Protein AF-A0A935D741-F1 (afdb_monomer_lite)

Sequence (200 aa):
MRSKLARWFVTAAALAPLACAAACSDDPVAAAPDAAAPPTCLATLQLANGAACTGAVVCDYPVECTNGFFEQARCACNGQAFACAFQGAALPKGTAPVCQNTTEPPPGACPGSLAATEGKPCTSTGRLCYFAGPKCVDGAQTTDTCECVGGAEVDKLIYKCQRKTCPTSSDDAAAPLEASPDASSDATSDGGRDAPSEGG

Foldseek 3Di:
DDDDDDDDDDDDDDDDDDDPPPDPDPPPPPPDPDPPPDFDDDPAPLCQAFDFTADWDKDWHWDQAPVQATFIWIWTHPGTGTFIDGPNHTDDHNDRDHDDPDPDQPQQGDPNAPVRAAFDFHDDFQDKDWHFADQDPVRDTDIKIWTFHDDPDPPTTGTHIDGDDDPDPPPPPPPPPPDDDDDDDDDDDDDDDDDDDDDD

Secondary structure (DSSP, 8-state):
---------------------------------------PPPSSHHHHTT-B--SS-EEEEEEE-TTS-EEEEEEEE-SSBEEEEETTEEPPTTPPP-----SS--TT---SSSTTTTT-B-SSTT-EEEEEEEEPTTSPEEEEEEEEEE-SSTT-EEEEEEPPPPPPTTS-S-----PPP-------------------

Radius of gyration: 33.59 Å; chains: 1; bounding box: 78×49×118 Å

Structure (mmCIF, N/CA/C/O backbone):
data_AF-A0A935D741-F1
#
_entry.id   AF-A0A935D741-F1
#
loop_
_atom_site.group_PDB
_atom_site.id
_atom_site.type_symbol
_atom_site.label_atom_id
_atom_site.label_alt_id
_atom_site.label_comp_id
_atom_site.label_asym_id
_atom_site.label_entity_id
_atom_site.label_seq_id
_atom_site.pdbx_PDB_ins_code
_atom_site.Cartn_x
_atom_site.Cartn_y
_atom_site.Cartn_z
_atom_site.occupancy
_atom_site.B_iso_or_equiv
_atom_site.auth_seq_id
_atom_site.auth_comp_id
_atom_site.auth_asym_id
_atom_site.auth_atom_id
_atom_site.pdbx_PDB_model_num
ATOM 1 N N . MET A 1 1 ? -41.428 -20.173 60.533 1.00 44.44 1 MET A N 1
ATOM 2 C CA . MET A 1 1 ? -41.288 -18.700 60.568 1.00 44.44 1 MET A CA 1
ATOM 3 C C . MET A 1 1 ? -42.459 -18.092 59.816 1.00 44.44 1 MET A C 1
ATOM 5 O O . MET A 1 1 ? -42.848 -18.616 58.783 1.00 44.44 1 MET A O 1
ATOM 9 N N . ARG A 1 2 ? -43.098 -17.100 60.435 1.00 39.00 2 ARG A N 1
ATOM 10 C CA . ARG A 1 2 ? -44.392 -16.521 60.064 1.00 39.00 2 ARG A CA 1
ATOM 11 C C . ARG A 1 2 ? -44.234 -15.413 59.015 1.00 39.00 2 ARG A C 1
ATOM 13 O O . ARG A 1 2 ? -43.348 -14.585 59.165 1.00 39.00 2 ARG A O 1
ATOM 20 N N . SER A 1 3 ? -45.187 -15.382 58.083 1.00 41.94 3 SER A N 1
ATOM 21 C CA . SER A 1 3 ? -45.863 -14.198 57.522 1.00 41.94 3 SER A CA 1
ATOM 22 C C . SER A 1 3 ? -45.040 -13.097 56.834 1.00 41.94 3 SER A C 1
ATOM 24 O O . SER A 1 3 ? -44.273 -12.398 57.484 1.00 41.94 3 SER A O 1
ATOM 26 N N . LYS A 1 4 ? -45.417 -12.758 55.590 1.00 50.72 4 LYS A N 1
ATOM 27 C CA . LYS A 1 4 ? -46.261 -11.573 55.299 1.00 50.72 4 LYS A CA 1
ATOM 28 C C . LYS A 1 4 ? -46.595 -11.451 53.801 1.00 50.72 4 LYS A C 1
ATOM 30 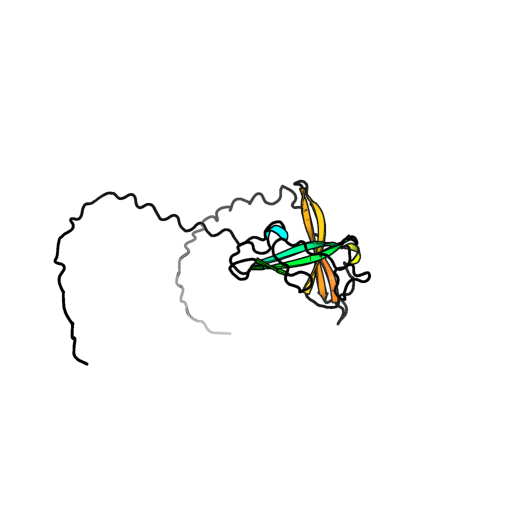O O . LYS A 1 4 ? -45.718 -11.388 52.952 1.00 50.72 4 LYS A O 1
ATOM 35 N N . LEU A 1 5 ? -47.900 -11.400 53.531 1.00 62.28 5 LEU A N 1
ATOM 36 C CA . LEU A 1 5 ? -48.535 -10.884 52.317 1.00 62.28 5 LEU A CA 1
ATOM 37 C C . LEU A 1 5 ? -48.284 -9.376 52.176 1.00 62.28 5 LEU A C 1
ATOM 39 O O . LEU A 1 5 ? -48.327 -8.680 53.188 1.00 62.28 5 LEU A O 1
ATOM 43 N N . ALA A 1 6 ? -48.185 -8.881 50.940 1.00 51.19 6 ALA A N 1
ATOM 44 C CA . ALA A 1 6 ? -48.696 -7.560 50.558 1.00 51.19 6 ALA A CA 1
ATOM 45 C C . ALA A 1 6 ? -48.815 -7.443 49.023 1.00 51.19 6 ALA A C 1
ATOM 47 O O . ALA A 1 6 ? -47.886 -7.039 48.333 1.00 51.19 6 ALA A O 1
ATOM 48 N N . ARG A 1 7 ? -49.995 -7.788 48.491 1.00 62.03 7 ARG A N 1
ATOM 49 C CA . ARG A 1 7 ? -50.593 -7.018 47.386 1.00 62.03 7 ARG A CA 1
ATOM 50 C C . ARG A 1 7 ? -50.916 -5.626 47.926 1.00 62.03 7 ARG A C 1
ATOM 52 O O . ARG A 1 7 ? -51.165 -5.544 49.121 1.00 62.03 7 ARG A O 1
ATOM 59 N N . TRP A 1 8 ? -50.958 -4.603 47.073 1.00 44.84 8 TRP A N 1
ATOM 60 C CA . TRP A 1 8 ? -52.086 -3.668 46.934 1.00 44.84 8 TRP A CA 1
ATOM 61 C C . TRP A 1 8 ? -51.693 -2.383 46.167 1.00 44.84 8 TRP A C 1
ATOM 63 O O . TRP A 1 8 ? -50.616 -1.846 46.399 1.00 44.84 8 TRP A O 1
ATOM 73 N N . PHE A 1 9 ? -52.674 -1.874 45.395 1.00 46.81 9 PHE A N 1
ATOM 74 C CA . PHE A 1 9 ? -52.945 -0.457 45.059 1.00 46.81 9 PHE A CA 1
ATOM 75 C C . PHE A 1 9 ? -52.033 0.212 43.991 1.00 46.81 9 PHE A C 1
ATOM 77 O O . PHE A 1 9 ? -50.840 -0.028 43.966 1.00 46.81 9 PHE A O 1
ATOM 84 N N . VAL A 1 10 ? -52.485 1.044 43.035 1.00 49.84 10 VAL A N 1
ATOM 85 C CA . VAL A 1 10 ? -53.750 1.770 42.786 1.00 49.84 10 VAL A CA 1
ATOM 86 C C . VAL A 1 10 ? -53.935 1.963 41.270 1.00 49.84 10 VAL A C 1
ATOM 88 O O . VAL A 1 10 ? -53.013 2.382 40.577 1.00 49.84 10 VAL A O 1
ATOM 91 N N . THR A 1 11 ? -55.153 1.742 40.779 1.00 53.41 11 THR A N 1
ATOM 92 C CA . THR A 1 11 ? -55.670 2.281 39.513 1.00 53.41 11 THR A CA 1
ATOM 93 C C . THR A 1 11 ? -56.232 3.678 39.774 1.00 53.41 11 THR A C 1
ATOM 95 O O . THR A 1 11 ? -57.096 3.786 40.640 1.00 53.41 11 THR A O 1
ATOM 98 N N . ALA A 1 12 ? -55.771 4.709 39.057 1.00 46.94 12 ALA A N 1
ATOM 99 C CA . ALA A 1 12 ? -56.536 5.895 38.626 1.00 46.94 12 ALA A CA 1
ATOM 100 C C . ALA A 1 12 ? -55.595 7.071 38.314 1.00 46.94 12 ALA A C 1
ATOM 102 O O . ALA A 1 12 ? -54.976 7.632 39.213 1.00 46.94 12 ALA A O 1
ATOM 103 N N . ALA A 1 13 ? -55.577 7.514 37.060 1.00 48.56 13 ALA A N 1
ATOM 104 C CA . ALA A 1 13 ? -55.329 8.913 36.742 1.00 48.56 13 ALA A CA 1
ATOM 105 C C . ALA A 1 13 ? -56.379 9.343 35.719 1.00 48.56 13 ALA A C 1
ATOM 107 O O . ALA A 1 13 ? -56.554 8.722 34.672 1.00 48.56 13 ALA A O 1
ATOM 108 N N . ALA A 1 14 ? -57.149 10.338 36.138 1.00 44.44 14 ALA A N 1
ATOM 109 C CA . ALA A 1 14 ? -58.326 10.867 35.491 1.00 44.44 14 ALA A CA 1
ATOM 110 C C . ALA A 1 14 ? -57.992 11.747 34.278 1.00 44.44 14 ALA A C 1
ATOM 112 O O . ALA A 1 14 ? -56.897 12.288 34.146 1.00 44.44 14 ALA A O 1
ATOM 113 N N . LEU A 1 15 ? -59.013 11.893 33.437 1.00 53.16 15 LEU A N 1
ATOM 114 C CA . LEU A 1 15 ? -59.168 12.868 32.362 1.00 53.16 15 LEU A CA 1
ATOM 115 C C . LEU A 1 15 ? -58.741 14.293 32.756 1.00 53.16 15 LEU A C 1
ATOM 117 O O . LEU A 1 15 ? -59.163 14.790 33.799 1.00 53.16 15 LEU A O 1
ATOM 121 N N . ALA A 1 16 ? -58.067 14.996 31.843 1.00 47.88 16 ALA A N 1
ATOM 122 C CA . ALA A 1 16 ? -58.244 16.439 31.674 1.00 47.88 16 ALA A CA 1
ATOM 123 C C . ALA A 1 16 ? -57.920 16.870 30.224 1.00 47.88 16 ALA A C 1
ATOM 125 O O . ALA A 1 16 ? -57.043 16.274 29.595 1.00 47.88 16 ALA A O 1
ATOM 126 N N . PRO A 1 17 ? -58.640 17.871 29.682 1.00 54.78 17 PRO A N 1
ATOM 127 C CA . PRO A 1 17 ? -58.640 18.233 28.271 1.00 54.78 17 PRO A CA 1
ATOM 128 C C . PRO A 1 17 ? -57.531 19.246 27.976 1.00 54.78 17 PRO A C 1
ATOM 130 O O . PRO A 1 17 ? -57.421 20.265 28.656 1.00 54.78 17 PRO A O 1
ATOM 133 N N . LEU A 1 18 ? -56.733 19.008 26.938 1.00 46.09 18 LEU A N 1
ATOM 134 C CA . LEU A 1 18 ? -55.813 20.017 26.425 1.00 46.09 18 LEU A CA 1
ATOM 135 C C . LEU A 1 18 ? -56.362 20.570 25.120 1.00 46.09 18 LEU A C 1
ATOM 137 O O . LEU A 1 18 ? -56.409 19.910 24.086 1.00 46.09 18 LEU A O 1
ATOM 141 N N . ALA A 1 19 ? -56.842 21.800 25.268 1.00 45.06 19 ALA A N 1
ATOM 142 C CA . ALA A 1 19 ? -57.161 22.753 24.234 1.00 45.06 19 ALA A CA 1
ATOM 143 C C . ALA A 1 19 ? -56.210 22.648 23.034 1.00 45.06 19 ALA A C 1
ATOM 145 O O . ALA A 1 19 ? -54.988 22.665 23.192 1.00 45.06 19 ALA A O 1
ATOM 146 N N . CYS A 1 20 ? -56.789 22.632 21.833 1.00 39.56 20 CYS A N 1
ATOM 147 C CA . CYS A 1 20 ? -56.099 22.981 20.600 1.00 39.56 20 CYS A CA 1
ATOM 148 C C . CYS A 1 20 ? -55.673 24.454 20.675 1.00 39.56 20 CYS A C 1
ATOM 150 O O . CYS A 1 20 ? -56.355 25.342 20.166 1.00 39.56 20 CYS A O 1
ATOM 152 N N . ALA A 1 21 ? -54.556 24.723 21.344 1.00 42.56 21 ALA A N 1
ATOM 153 C CA . ALA A 1 21 ? -53.801 25.936 21.115 1.00 42.56 21 ALA A CA 1
ATOM 154 C C . ALA A 1 21 ? -53.070 25.745 19.784 1.00 42.56 21 ALA A C 1
ATOM 156 O O . ALA A 1 21 ? -52.089 25.009 19.699 1.00 42.56 21 ALA A O 1
ATOM 157 N N . ALA A 1 22 ? -53.587 26.385 18.737 1.00 47.47 22 ALA A N 1
ATOM 158 C CA . ALA A 1 22 ? -52.834 26.669 17.528 1.00 47.47 22 ALA A CA 1
ATOM 159 C C . ALA A 1 22 ? -51.681 27.611 17.907 1.00 47.47 22 ALA A C 1
ATOM 161 O O . ALA A 1 22 ? -51.805 28.832 17.850 1.00 47.47 22 ALA A O 1
ATOM 162 N N . ALA A 1 23 ? -50.584 27.031 18.383 1.00 42.84 23 ALA A N 1
ATOM 163 C CA . ALA A 1 23 ? -49.300 27.695 18.442 1.00 42.84 23 ALA A CA 1
ATOM 164 C C . ALA A 1 23 ? -48.580 27.350 17.140 1.00 42.84 23 ALA A C 1
ATOM 166 O O . ALA A 1 23 ? -48.353 26.179 16.840 1.00 42.84 23 ALA A O 1
ATOM 167 N N . CYS A 1 24 ? -48.270 28.377 16.353 1.00 48.44 24 CYS A N 1
ATOM 168 C CA . CYS A 1 24 ? -47.320 28.303 15.257 1.00 48.44 24 CYS A CA 1
ATOM 169 C C . CYS A 1 24 ? -45.966 27.877 15.838 1.00 48.44 24 CYS A C 1
ATOM 171 O O . CYS A 1 24 ? -45.175 28.715 16.265 1.00 48.44 24 CYS A O 1
ATOM 173 N N . SER A 1 25 ? -45.735 26.574 15.942 1.00 38.81 25 SER A N 1
ATOM 174 C CA . SER A 1 25 ? -44.408 26.038 16.185 1.00 38.81 25 SER A CA 1
ATOM 175 C C . SER A 1 25 ? -43.763 25.885 14.823 1.00 38.81 25 SER A C 1
ATOM 177 O O . SER A 1 25 ? -44.119 24.991 14.061 1.00 38.81 25 SER A O 1
ATOM 179 N N . ASP A 1 26 ? -42.866 26.822 14.522 1.00 49.47 26 ASP A N 1
ATOM 180 C CA . ASP A 1 26 ? -41.692 26.587 13.688 1.00 49.47 26 ASP A CA 1
ATOM 181 C C . ASP A 1 26 ? -41.136 25.217 14.093 1.00 49.47 26 ASP A C 1
ATOM 183 O O . ASP A 1 26 ? -40.519 25.072 15.149 1.00 49.47 26 ASP A O 1
ATOM 187 N N . ASP A 1 27 ? -41.490 24.187 13.330 1.00 43.97 27 ASP A N 1
ATOM 188 C CA . ASP A 1 27 ? -40.916 22.860 13.467 1.00 43.97 27 ASP A CA 1
ATOM 189 C C . ASP A 1 27 ? -39.445 23.039 13.089 1.00 43.97 27 ASP A C 1
ATOM 191 O O . ASP A 1 27 ? -39.166 23.397 11.936 1.00 43.97 27 ASP A O 1
ATOM 195 N N . PRO A 1 28 ? -38.477 22.886 14.015 1.00 51.84 28 PRO A N 1
ATOM 196 C CA . PRO A 1 28 ? -37.110 22.744 13.580 1.00 51.84 28 PRO A CA 1
ATOM 197 C C . PRO A 1 28 ? -37.094 21.419 12.833 1.00 51.84 28 PRO A C 1
ATOM 199 O O . PRO A 1 28 ? -37.012 20.364 13.462 1.00 51.84 28 PRO A O 1
ATOM 202 N N . VAL A 1 29 ? -37.214 21.489 11.501 1.00 50.19 29 VAL A N 1
ATOM 203 C CA . VAL A 1 29 ? -36.915 20.384 10.597 1.00 50.19 29 VAL A CA 1
ATOM 204 C C . VAL A 1 29 ? -35.654 19.760 11.155 1.00 50.19 29 VAL A C 1
ATOM 206 O O . VAL A 1 29 ? -34.596 20.397 11.167 1.00 50.19 29 VAL A O 1
ATOM 209 N N . ALA A 1 30 ? -35.800 18.559 11.715 1.00 47.06 30 ALA A N 1
ATOM 210 C CA . ALA A 1 30 ? -34.676 17.777 12.167 1.00 47.06 30 ALA A CA 1
ATOM 211 C C . ALA A 1 30 ? -33.770 17.680 10.947 1.00 47.06 30 ALA A C 1
ATOM 213 O O . ALA A 1 30 ? -34.146 17.053 9.953 1.00 47.06 30 ALA A O 1
ATOM 214 N N . ALA A 1 31 ? -32.647 18.402 10.987 1.00 44.50 31 ALA A N 1
ATOM 215 C CA . ALA A 1 31 ? -31.658 18.361 9.932 1.00 44.50 31 ALA A CA 1
ATOM 216 C C . ALA A 1 31 ? -31.412 16.880 9.668 1.00 44.50 31 ALA A C 1
ATOM 218 O O . ALA A 1 31 ? -31.080 16.136 10.599 1.00 44.50 31 ALA A O 1
ATOM 219 N N . ALA A 1 32 ? -31.706 16.440 8.440 1.00 50.34 32 ALA A N 1
ATOM 220 C CA . ALA A 1 32 ? -31.425 15.078 8.028 1.00 50.34 32 ALA A CA 1
ATOM 221 C C . ALA A 1 32 ? -29.999 14.764 8.497 1.00 50.34 32 ALA A C 1
ATOM 223 O O . ALA A 1 32 ? -29.138 15.634 8.326 1.00 50.34 32 ALA A O 1
ATOM 224 N N . PRO A 1 33 ? -29.755 13.615 9.158 1.00 50.19 33 PRO A N 1
ATOM 225 C CA . PRO A 1 33 ? -28.425 13.291 9.644 1.00 50.19 33 PRO A CA 1
ATOM 226 C C . PRO A 1 33 ? -27.469 13.480 8.475 1.00 50.19 33 PRO A C 1
ATOM 228 O O . PRO A 1 33 ? -27.658 12.851 7.431 1.00 50.19 33 PRO A O 1
ATOM 231 N N . ASP A 1 34 ? -26.546 14.429 8.652 1.00 43.97 34 ASP A N 1
ATOM 232 C CA . ASP A 1 34 ? -25.520 14.811 7.690 1.00 43.97 34 ASP A CA 1
ATOM 233 C C . ASP A 1 34 ? -25.032 13.522 7.036 1.00 43.97 34 ASP A C 1
ATOM 235 O O . ASP A 1 34 ? -24.647 12.594 7.757 1.00 43.97 34 ASP A O 1
ATOM 239 N N . ALA A 1 35 ? -25.213 13.398 5.717 1.00 45.31 35 ALA A N 1
ATOM 240 C CA . ALA A 1 35 ? -24.906 12.175 4.994 1.00 45.31 35 ALA A CA 1
ATOM 241 C C . ALA A 1 35 ? -23.478 11.790 5.367 1.00 45.31 35 ALA A C 1
ATOM 243 O O . ALA A 1 35 ? -22.541 12.488 4.984 1.00 45.31 35 ALA A O 1
ATOM 244 N N . ALA A 1 36 ? -23.346 10.756 6.210 1.00 45.91 36 ALA A N 1
ATOM 245 C CA . ALA A 1 36 ? -22.101 10.462 6.896 1.00 45.91 36 ALA A CA 1
ATOM 246 C C . ALA A 1 36 ? -20.998 10.429 5.847 1.00 45.91 36 ALA A C 1
ATOM 248 O O . ALA A 1 36 ? -21.097 9.650 4.893 1.00 45.91 36 ALA A O 1
ATOM 249 N N . ALA A 1 37 ? -20.023 11.334 5.987 1.00 50.69 37 ALA A N 1
ATOM 250 C CA . ALA A 1 37 ? -18.940 11.471 5.029 1.00 50.69 37 ALA A CA 1
ATOM 251 C C . ALA A 1 37 ? -18.424 10.069 4.676 1.00 50.69 37 ALA A C 1
ATOM 253 O O . ALA A 1 37 ? -18.271 9.243 5.589 1.00 50.69 37 ALA A O 1
ATOM 254 N N . PRO A 1 38 ? -18.226 9.764 3.379 1.00 51.38 38 PRO A N 1
ATOM 255 C CA . PRO A 1 38 ? -17.812 8.436 2.963 1.00 51.38 38 PRO A CA 1
ATOM 256 C C . PRO A 1 38 ? -16.590 8.036 3.789 1.00 51.38 38 PRO A C 1
ATOM 258 O O . PRO A 1 38 ? -15.710 8.872 4.008 1.00 51.38 38 PRO A O 1
ATOM 261 N N . PRO A 1 39 ? -16.537 6.804 4.310 1.00 62.09 39 PRO A N 1
ATOM 262 C CA . PRO A 1 39 ? -15.463 6.426 5.202 1.00 62.09 39 PRO A CA 1
ATOM 263 C C . PRO A 1 39 ? -14.152 6.443 4.406 1.00 62.09 39 PRO A C 1
ATOM 265 O O . PRO A 1 39 ? -13.926 5.640 3.503 1.00 62.09 39 PRO A O 1
ATOM 268 N N . THR A 1 40 ? -13.315 7.435 4.690 1.00 79.50 40 THR A N 1
ATOM 269 C CA . THR A 1 40 ? -12.061 7.678 3.976 1.00 79.50 40 THR A CA 1
ATOM 270 C C . THR A 1 40 ? -10.879 7.152 4.766 1.00 79.50 40 THR A C 1
ATOM 272 O O . THR A 1 40 ? -10.829 7.252 5.993 1.00 79.50 40 THR A O 1
ATOM 275 N N . CYS A 1 41 ? -9.882 6.647 4.045 1.00 83.38 41 CYS A N 1
ATOM 276 C CA . CYS A 1 41 ? -8.585 6.347 4.625 1.00 83.38 41 CYS A CA 1
ATOM 277 C C . CYS A 1 41 ? -7.943 7.611 5.19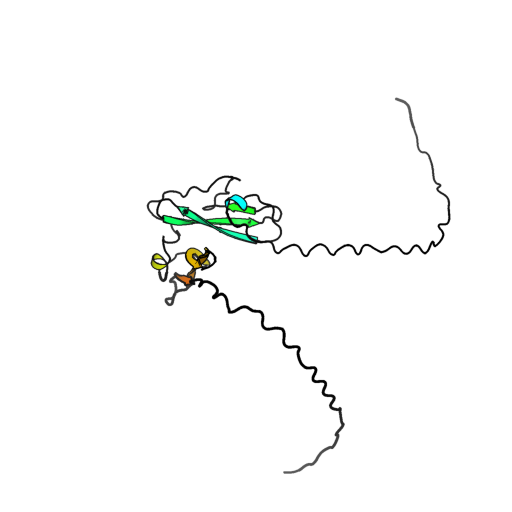8 1.00 83.38 41 CYS A C 1
ATOM 279 O O . CYS A 1 41 ? -7.911 8.659 4.555 1.00 83.38 41 CYS A O 1
ATOM 281 N N . LEU A 1 42 ? -7.413 7.497 6.413 1.00 86.94 42 LEU A N 1
ATOM 282 C CA . LEU A 1 42 ? -6.642 8.566 7.042 1.00 86.94 42 LEU A CA 1
ATOM 283 C C . LEU A 1 42 ? -5.309 8.750 6.313 1.00 86.94 42 LEU A C 1
ATOM 285 O O . LEU A 1 42 ? -4.813 7.815 5.691 1.00 86.94 42 LEU A O 1
ATOM 289 N N . ALA A 1 43 ? -4.713 9.939 6.405 1.00 82.56 43 ALA A N 1
ATOM 290 C CA . ALA A 1 43 ? -3.522 10.284 5.626 1.00 82.56 43 ALA A CA 1
ATOM 291 C C . ALA A 1 43 ? -2.284 9.429 5.957 1.00 82.56 43 ALA A C 1
ATOM 293 O O . ALA A 1 43 ? -1.427 9.232 5.100 1.00 82.56 43 ALA A O 1
ATOM 294 N N . THR A 1 44 ? -2.167 8.924 7.190 1.00 84.31 44 THR A N 1
ATOM 295 C CA . THR A 1 44 ? -0.994 8.158 7.636 1.00 84.31 44 THR A CA 1
ATOM 296 C C . THR A 1 44 ? -1.390 6.928 8.444 1.00 84.31 44 THR A C 1
ATOM 298 O O . THR A 1 44 ? -2.410 6.920 9.133 1.00 84.31 44 THR A O 1
ATOM 301 N N . LEU A 1 45 ? -0.531 5.905 8.422 1.00 87.94 45 LEU A N 1
ATOM 302 C CA . LEU A 1 45 ? -0.697 4.678 9.208 1.00 87.94 45 LEU A CA 1
ATOM 303 C C . LEU A 1 45 ? -0.830 4.953 10.715 1.00 87.94 45 LEU A C 1
ATOM 305 O O . LEU A 1 45 ? -1.626 4.317 11.403 1.00 87.94 45 LEU A O 1
ATOM 309 N N . GLN A 1 46 ? -0.051 5.910 11.228 1.00 86.31 46 GLN A N 1
ATOM 310 C CA . GLN A 1 46 ? -0.049 6.290 12.644 1.00 86.31 46 GLN A CA 1
ATOM 311 C C . GLN A 1 46 ? -1.386 6.898 13.074 1.00 86.31 46 GLN A C 1
ATOM 313 O O . GLN A 1 46 ? -1.838 6.643 14.188 1.00 86.31 46 GLN A O 1
ATOM 318 N N . LEU A 1 47 ? -2.015 7.676 12.187 1.00 85.88 47 LEU A N 1
ATOM 319 C CA . LEU A 1 47 ? -3.354 8.214 12.406 1.00 85.88 47 LEU A CA 1
ATOM 320 C C . LEU A 1 47 ? -4.414 7.127 12.245 1.00 85.88 47 LEU A C 1
ATOM 322 O O . LEU A 1 47 ? -5.376 7.114 13.001 1.00 85.88 47 LEU A O 1
ATOM 326 N N . ALA A 1 48 ? -4.236 6.223 11.280 1.00 87.81 48 ALA A N 1
ATOM 327 C CA . ALA A 1 48 ? -5.202 5.180 10.976 1.00 87.81 48 ALA A CA 1
ATOM 328 C C . ALA A 1 48 ? -5.357 4.166 12.110 1.00 87.81 48 ALA A C 1
ATOM 330 O O . ALA A 1 48 ? -6.478 3.834 12.481 1.00 87.81 48 ALA A O 1
ATOM 331 N N . ASN A 1 49 ? -4.261 3.672 12.686 1.00 90.25 49 ASN A N 1
ATOM 332 C CA . ASN A 1 49 ? -4.334 2.547 13.614 1.00 90.25 49 ASN A CA 1
ATOM 333 C C . ASN A 1 49 ? -5.106 2.879 14.905 1.00 90.25 49 ASN A C 1
ATOM 335 O O . ASN A 1 49 ? -4.666 3.675 15.741 1.00 90.25 49 ASN A O 1
ATOM 339 N N . GLY A 1 50 ? -6.257 2.232 15.092 1.00 86.38 50 GLY A N 1
ATOM 340 C CA . GLY A 1 50 ? -7.146 2.460 16.226 1.00 86.38 50 GLY A CA 1
ATOM 341 C C . GLY A 1 50 ? -7.908 3.788 16.178 1.00 86.38 50 GLY A C 1
ATOM 342 O O . GLY A 1 50 ? -8.408 4.217 17.226 1.00 86.38 50 GLY A O 1
ATOM 343 N N . ALA A 1 51 ? -7.969 4.453 15.019 1.00 88.81 51 ALA A N 1
ATOM 344 C CA . ALA A 1 51 ? -8.932 5.519 14.770 1.00 88.81 51 ALA A CA 1
ATOM 345 C C . ALA A 1 51 ? -10.319 4.937 14.507 1.00 88.81 51 ALA A C 1
ATOM 347 O O . ALA A 1 51 ? -10.450 3.830 13.979 1.00 88.81 51 ALA A O 1
ATOM 348 N N . ALA A 1 52 ? -11.347 5.697 14.883 1.00 89.00 52 ALA A N 1
ATOM 349 C CA . ALA A 1 52 ? -12.727 5.321 14.639 1.00 89.00 52 ALA A CA 1
ATOM 350 C C . ALA A 1 52 ? -13.005 5.247 13.135 1.00 89.00 52 ALA A C 1
ATOM 352 O O . ALA A 1 52 ? -12.501 6.058 12.356 1.00 89.00 52 ALA A O 1
ATOM 353 N N . CYS A 1 53 ? -13.809 4.271 12.738 1.00 88.44 53 CYS A N 1
ATOM 354 C CA . CYS A 1 53 ? -14.201 4.083 11.352 1.00 88.44 53 CYS A CA 1
ATOM 355 C C . CYS A 1 53 ? -15.579 3.430 11.278 1.00 88.44 53 CYS A C 1
ATOM 357 O O . CYS A 1 53 ? -16.016 2.746 12.207 1.00 88.44 53 CYS A O 1
ATOM 359 N N . THR A 1 54 ? -16.246 3.622 10.148 1.00 84.81 54 THR A N 1
ATOM 360 C CA . THR A 1 54 ? -17.527 2.998 9.825 1.00 84.81 54 THR A CA 1
ATOM 361 C C . THR A 1 54 ? -17.443 2.366 8.436 1.00 84.81 54 THR A C 1
ATOM 363 O O . THR A 1 54 ? -16.645 2.777 7.596 1.00 84.81 54 THR A O 1
ATOM 366 N N . GLY A 1 55 ? -18.244 1.330 8.189 1.00 83.81 55 GLY A N 1
ATOM 367 C CA . GLY A 1 55 ? -18.264 0.630 6.902 1.00 83.81 55 GLY A CA 1
ATOM 368 C C . GLY A 1 55 ? -17.089 -0.329 6.664 1.00 83.81 55 GLY A C 1
ATOM 369 O O . GLY A 1 55 ? -16.274 -0.592 7.545 1.00 83.81 55 GLY A O 1
ATOM 370 N N . ALA A 1 56 ? -17.039 -0.891 5.454 1.00 84.12 56 ALA A N 1
ATOM 371 C CA . ALA A 1 56 ? -16.048 -1.881 5.032 1.00 84.12 56 ALA A CA 1
ATOM 372 C C . ALA A 1 56 ? -14.915 -1.213 4.235 1.00 84.12 56 ALA A C 1
ATOM 374 O O . ALA A 1 56 ? -14.834 -1.344 3.016 1.00 84.12 56 ALA A O 1
ATOM 375 N N . VAL A 1 57 ? -14.061 -0.460 4.931 1.00 86.94 57 VAL A N 1
ATOM 376 C CA . VAL A 1 57 ? -12.922 0.242 4.318 1.00 86.94 57 VAL A CA 1
ATOM 377 C C . VAL A 1 57 ? -11.626 -0.504 4.574 1.00 86.94 57 VAL A C 1
ATOM 379 O O . VAL A 1 57 ? -11.347 -0.919 5.701 1.00 86.94 57 VAL A O 1
ATOM 382 N N . VAL A 1 58 ? -10.819 -0.626 3.524 1.00 88.50 58 VAL A N 1
ATOM 383 C CA . VAL A 1 58 ? -9.461 -1.158 3.586 1.00 88.50 58 VAL A CA 1
ATOM 384 C C . VAL A 1 58 ? -8.503 -0.098 3.063 1.00 88.50 58 VAL A C 1
ATOM 386 O O . VAL A 1 58 ? -8.704 0.445 1.980 1.00 88.50 58 VAL A O 1
ATOM 389 N N . CYS A 1 59 ? -7.479 0.195 3.856 1.00 85.88 59 CYS A N 1
ATOM 390 C CA . CYS A 1 59 ? -6.480 1.214 3.586 1.00 85.88 59 CYS A CA 1
ATOM 391 C C . CYS A 1 59 ? -5.100 0.580 3.594 1.00 85.88 59 CYS A C 1
ATOM 393 O O . CYS A 1 59 ? -4.724 -0.090 4.556 1.00 85.88 59 CYS A O 1
ATOM 395 N N . ASP A 1 60 ? -4.343 0.828 2.540 1.00 85.56 60 ASP A N 1
ATOM 396 C CA . ASP A 1 60 ? -2.995 0.318 2.386 1.00 85.56 60 ASP A CA 1
ATOM 397 C C . ASP A 1 60 ? -2.001 1.478 2.522 1.00 85.56 60 ASP A C 1
ATOM 399 O O . ASP A 1 60 ? -2.102 2.490 1.828 1.00 85.56 60 ASP A O 1
ATOM 403 N N . TYR A 1 61 ? -1.056 1.341 3.450 1.00 85.75 61 TYR A N 1
ATOM 404 C CA . TYR A 1 61 ? -0.079 2.365 3.799 1.00 85.75 61 TYR A CA 1
ATOM 405 C C . TYR A 1 61 ? 1.335 1.898 3.454 1.00 85.75 61 TYR A C 1
ATOM 407 O O . TYR A 1 61 ? 1.749 0.836 3.933 1.00 85.75 61 TYR A O 1
ATOM 415 N N . PRO A 1 62 ? 2.102 2.681 2.673 1.00 81.44 62 PRO A N 1
ATOM 416 C CA . PRO A 1 62 ? 3.501 2.377 2.424 1.00 81.44 62 PRO A CA 1
ATOM 417 C C . PRO A 1 62 ? 4.327 2.607 3.696 1.00 81.44 62 PRO A C 1
ATOM 419 O O . PRO A 1 62 ? 4.145 3.595 4.412 1.00 81.44 62 PRO A O 1
ATOM 422 N N . VAL A 1 63 ? 5.256 1.696 3.959 1.00 84.75 63 VAL A N 1
ATOM 423 C CA . VAL A 1 63 ? 6.245 1.764 5.034 1.00 84.75 63 VAL A CA 1
ATOM 424 C C . VAL A 1 63 ? 7.616 1.729 4.385 1.00 84.75 63 VAL A C 1
ATOM 426 O O . VAL A 1 63 ? 7.986 0.734 3.768 1.00 84.75 63 VAL A O 1
ATOM 429 N N . GLU A 1 64 ? 8.359 2.824 4.502 1.00 80.69 64 GLU A N 1
ATOM 430 C CA . GLU A 1 64 ? 9.717 2.904 3.976 1.00 80.69 64 GLU A CA 1
ATOM 431 C C . GLU A 1 64 ? 10.685 2.144 4.887 1.00 80.69 64 GLU A C 1
ATOM 433 O O . GLU A 1 64 ? 10.791 2.413 6.087 1.00 80.69 64 GLU A O 1
ATOM 438 N N . CYS A 1 65 ? 11.395 1.185 4.309 1.00 77.94 65 CYS A N 1
ATOM 439 C CA . CYS A 1 65 ? 12.403 0.393 4.989 1.00 77.94 65 CYS A CA 1
ATOM 440 C C . CYS A 1 65 ? 13.788 1.013 4.824 1.00 77.94 65 CYS A C 1
ATOM 442 O O . CYS A 1 65 ? 14.086 1.656 3.821 1.00 77.94 65 CYS A O 1
ATOM 444 N N . THR A 1 66 ? 14.688 0.739 5.770 1.00 75.75 66 THR A N 1
ATOM 445 C CA . THR A 1 66 ? 16.055 1.294 5.794 1.00 75.75 66 THR A CA 1
ATOM 446 C C . THR A 1 66 ? 16.860 1.015 4.519 1.00 75.75 66 THR A C 1
ATOM 448 O O . THR A 1 66 ? 17.748 1.786 4.173 1.00 75.75 66 THR A O 1
ATOM 451 N N . ASN A 1 67 ? 16.528 -0.052 3.788 1.00 68.56 67 ASN A N 1
ATOM 452 C CA . ASN A 1 67 ? 17.192 -0.432 2.538 1.00 68.56 67 ASN A CA 1
ATOM 453 C C . ASN A 1 67 ? 16.568 0.224 1.286 1.00 68.56 67 ASN A C 1
ATOM 455 O O . ASN A 1 67 ? 16.894 -0.174 0.170 1.00 68.56 67 ASN A O 1
ATOM 459 N N . GLY A 1 68 ? 15.651 1.185 1.450 1.00 67.25 68 GLY A N 1
ATOM 460 C CA . GLY A 1 68 ? 14.981 1.890 0.349 1.00 67.25 68 GLY A CA 1
ATOM 461 C C . GLY A 1 68 ? 13.844 1.109 -0.320 1.00 67.25 68 GLY A C 1
ATOM 462 O O . GLY A 1 68 ? 13.338 1.528 -1.357 1.00 67.25 68 GLY A O 1
ATOM 463 N N . PHE A 1 69 ? 13.439 -0.027 0.254 1.00 67.50 69 PHE A N 1
ATOM 464 C CA . PHE A 1 69 ? 12.258 -0.781 -0.174 1.00 67.50 69 PHE A CA 1
ATOM 465 C C . PHE A 1 69 ? 11.022 -0.274 0.564 1.00 67.50 69 PHE A C 1
ATOM 467 O O . PHE A 1 69 ? 11.126 0.198 1.695 1.00 67.50 69 PHE A O 1
ATOM 474 N N . PHE A 1 70 ? 9.852 -0.421 -0.052 1.00 73.00 70 PHE A N 1
ATOM 475 C CA . PHE A 1 70 ? 8.578 -0.144 0.598 1.00 73.00 70 PHE A CA 1
ATOM 476 C C . PHE A 1 70 ? 7.872 -1.454 0.924 1.00 73.00 70 PHE A C 1
ATOM 478 O O . PHE A 1 70 ? 7.659 -2.295 0.050 1.00 73.00 70 PHE A O 1
ATOM 485 N N . GLU A 1 71 ? 7.488 -1.611 2.182 1.00 79.56 71 GLU A N 1
ATOM 486 C CA . GLU A 1 71 ? 6.555 -2.642 2.615 1.00 79.56 71 GLU A CA 1
ATOM 487 C C . GLU A 1 71 ? 5.168 -2.040 2.836 1.00 79.56 71 GLU A C 1
ATOM 489 O O . GLU A 1 71 ? 4.990 -0.823 2.851 1.00 79.56 71 GLU A O 1
ATOM 494 N N . GLN A 1 72 ? 4.158 -2.894 2.982 1.00 83.75 72 GLN A N 1
ATOM 495 C CA . GLN A 1 72 ? 2.775 -2.458 3.118 1.00 83.75 72 GLN A CA 1
ATOM 496 C C . GLN A 1 72 ? 2.230 -2.811 4.499 1.00 83.75 72 GLN A C 1
ATOM 498 O O . GLN A 1 72 ? 2.242 -3.971 4.918 1.00 83.75 72 GLN A O 1
ATOM 503 N N . ALA A 1 73 ? 1.699 -1.801 5.182 1.00 89.56 73 ALA A N 1
ATOM 504 C CA . ALA A 1 73 ? 0.786 -2.000 6.293 1.00 89.56 73 ALA A CA 1
ATOM 505 C C . ALA A 1 73 ? -0.650 -1.879 5.780 1.00 89.56 73 ALA A C 1
ATOM 507 O O . ALA A 1 73 ? -0.988 -0.921 5.089 1.00 89.56 73 ALA A O 1
ATOM 508 N N . ARG A 1 74 ? -1.502 -2.834 6.138 1.00 90.75 74 ARG A N 1
ATOM 509 C CA . ARG A 1 74 ? -2.910 -2.853 5.746 1.00 90.75 74 ARG A CA 1
ATOM 510 C C . ARG A 1 74 ? -3.786 -2.610 6.960 1.00 90.75 74 ARG A C 1
ATOM 512 O O . ARG A 1 74 ? -3.686 -3.335 7.945 1.00 90.75 74 ARG A O 1
ATOM 519 N N . CYS A 1 75 ? -4.656 -1.617 6.878 1.00 91.62 75 CYS A N 1
ATOM 520 C CA . CYS A 1 75 ? -5.648 -1.298 7.893 1.00 91.62 75 CYS A CA 1
ATOM 521 C C . CYS A 1 75 ? -7.041 -1.634 7.379 1.00 91.62 75 CYS A C 1
ATOM 523 O O . CYS A 1 75 ? -7.455 -1.129 6.341 1.00 91.62 75 CYS A O 1
ATOM 525 N N . ALA A 1 76 ? -7.774 -2.460 8.118 1.00 92.50 76 ALA A N 1
ATOM 526 C CA . ALA A 1 76 ? -9.163 -2.785 7.816 1.00 92.50 76 ALA A CA 1
ATOM 527 C C . ALA A 1 76 ? -10.082 -2.210 8.896 1.00 92.50 76 ALA A C 1
ATOM 529 O O . ALA A 1 76 ? -9.780 -2.293 10.090 1.00 92.50 76 ALA A O 1
ATOM 530 N N . CYS A 1 77 ? -11.195 -1.611 8.480 1.00 92.00 77 CYS A N 1
ATOM 531 C CA . CYS A 1 77 ? -12.226 -1.163 9.400 1.00 92.00 77 CYS A CA 1
ATOM 532 C C . CYS A 1 77 ? -13.066 -2.353 9.876 1.00 92.00 77 CYS A C 1
ATOM 534 O O . CYS A 1 77 ? -13.755 -2.989 9.081 1.00 92.00 77 CYS A O 1
ATOM 536 N N . ASN A 1 78 ? -13.070 -2.615 11.185 1.00 90.50 78 ASN A N 1
ATOM 537 C CA . ASN A 1 78 ? -13.873 -3.692 11.781 1.00 90.50 78 ASN A CA 1
ATOM 538 C C . ASN A 1 78 ? -15.258 -3.202 12.254 1.00 90.50 78 ASN A C 1
ATOM 540 O O . ASN A 1 78 ? -15.834 -3.756 13.188 1.00 90.50 78 ASN A O 1
ATOM 544 N N . GLY A 1 79 ? -15.770 -2.116 11.664 1.00 86.00 79 GLY A N 1
ATOM 545 C CA . GLY A 1 79 ? -17.055 -1.500 12.020 1.00 86.00 79 GLY A CA 1
ATOM 546 C C . GLY A 1 79 ? -17.041 -0.603 13.263 1.00 86.00 79 GLY A C 1
ATOM 547 O O . GLY A 1 79 ? -18.076 -0.045 13.614 1.00 86.00 79 GLY A O 1
ATOM 548 N N . GLN A 1 80 ? -15.893 -0.451 13.926 1.00 88.75 80 GLN A N 1
ATOM 549 C CA . GLN A 1 80 ? -15.721 0.481 15.050 1.00 88.75 80 GLN A CA 1
ATOM 550 C C . GLN A 1 80 ? -14.417 1.264 14.944 1.00 88.75 80 GLN A C 1
ATOM 552 O O . GLN A 1 80 ? -14.400 2.481 15.113 1.00 88.75 80 GLN A O 1
ATOM 557 N N . ALA A 1 81 ? -13.319 0.564 14.666 1.00 90.25 81 ALA A N 1
ATOM 558 C CA . ALA A 1 81 ? -12.004 1.157 14.512 1.00 90.25 81 ALA A CA 1
ATOM 559 C C . ALA A 1 81 ? -11.184 0.412 13.458 1.00 90.25 81 ALA A C 1
ATOM 561 O O . ALA A 1 81 ? -11.424 -0.768 13.175 1.00 90.25 81 ALA A O 1
ATOM 562 N N . PHE A 1 82 ? -10.212 1.116 12.888 1.00 92.31 82 PHE A N 1
ATOM 563 C CA . PHE A 1 82 ? -9.231 0.527 11.991 1.00 92.31 82 PHE A CA 1
ATOM 564 C C . PHE A 1 82 ? -8.271 -0.367 12.778 1.00 92.31 82 PHE A C 1
ATOM 566 O O . PHE A 1 82 ? -7.622 0.082 13.726 1.00 92.31 82 PHE A O 1
ATOM 573 N N . ALA A 1 83 ? -8.155 -1.623 12.353 1.00 92.69 83 ALA A N 1
ATOM 574 C CA . ALA A 1 83 ? -7.140 -2.558 12.813 1.00 92.69 83 ALA A CA 1
ATOM 575 C C . ALA A 1 83 ? -6.069 -2.696 11.730 1.00 92.69 83 ALA A C 1
ATOM 577 O O . ALA A 1 83 ? -6.355 -3.156 10.622 1.00 92.69 83 ALA A O 1
ATOM 578 N N . CYS A 1 84 ? -4.846 -2.276 12.046 1.00 93.69 84 CYS A N 1
ATOM 579 C CA . CYS A 1 84 ? -3.726 -2.329 11.117 1.00 93.69 84 CYS A CA 1
ATOM 580 C C . CYS A 1 84 ? -2.855 -3.562 11.351 1.00 93.69 84 CYS A C 1
ATOM 582 O O . CYS A 1 84 ? -2.588 -3.942 12.491 1.00 93.69 84 CYS A O 1
ATOM 584 N N . ALA A 1 85 ? -2.367 -4.153 10.267 1.00 90.94 85 ALA A N 1
ATOM 585 C CA . ALA A 1 85 ? -1.401 -5.235 10.276 1.00 90.94 85 ALA A CA 1
ATOM 586 C C . ALA A 1 85 ? -0.238 -4.919 9.331 1.00 90.94 85 ALA A C 1
ATOM 588 O O . ALA A 1 85 ? -0.423 -4.301 8.285 1.00 90.94 85 ALA A O 1
ATOM 589 N N . PHE A 1 86 ? 0.957 -5.364 9.694 1.00 88.12 86 PHE A N 1
ATOM 590 C CA . PHE A 1 86 ? 2.172 -5.249 8.897 1.00 88.12 86 PHE A CA 1
ATOM 591 C C . PHE A 1 86 ? 2.844 -6.616 8.854 1.00 88.12 86 PHE A C 1
ATOM 593 O O . PHE A 1 86 ? 2.995 -7.254 9.894 1.00 88.12 86 PHE A O 1
ATOM 600 N N . GLN A 1 87 ? 3.166 -7.105 7.653 1.00 82.12 87 GLN A N 1
ATOM 601 C CA . GLN A 1 87 ? 3.694 -8.464 7.444 1.00 82.12 87 GLN A CA 1
ATOM 602 C C . GLN A 1 87 ? 2.841 -9.577 8.104 1.00 82.12 87 GLN A C 1
ATOM 604 O O . GLN A 1 87 ? 3.356 -10.582 8.584 1.00 82.12 87 GLN A O 1
ATOM 609 N N . GLY A 1 88 ? 1.518 -9.391 8.170 1.00 78.94 88 GLY A N 1
ATOM 610 C CA . GLY A 1 88 ? 0.593 -10.347 8.797 1.00 78.94 88 GLY A CA 1
ATOM 611 C C . GLY A 1 88 ? 0.525 -10.286 10.329 1.00 78.94 88 GLY A C 1
ATOM 612 O O . GLY A 1 88 ? -0.322 -10.957 10.916 1.00 78.94 88 GLY A O 1
ATOM 613 N N . ALA A 1 89 ? 1.345 -9.458 10.981 1.00 85.19 89 ALA A N 1
ATOM 614 C CA . ALA A 1 89 ? 1.270 -9.209 12.417 1.00 85.19 89 ALA A CA 1
ATOM 615 C C . ALA A 1 89 ? 0.432 -7.958 12.714 1.00 85.19 89 ALA A C 1
ATOM 617 O O . ALA A 1 89 ? 0.555 -6.940 12.033 1.00 85.19 89 ALA A O 1
ATOM 618 N N . ALA A 1 90 ? -0.406 -8.014 13.751 1.00 89.56 90 ALA A N 1
ATOM 619 C CA . ALA A 1 90 ? -1.164 -6.852 14.205 1.00 89.56 90 ALA A CA 1
ATOM 620 C C . ALA A 1 90 ? -0.218 -5.752 14.715 1.00 89.56 90 ALA A C 1
ATOM 622 O O . ALA A 1 90 ? 0.689 -6.017 15.506 1.00 89.56 90 ALA A O 1
ATOM 623 N N . LEU A 1 91 ? -0.447 -4.512 14.283 1.00 90.94 91 LEU A N 1
ATOM 624 C CA . LEU A 1 91 ? 0.314 -3.355 14.739 1.00 90.94 91 LEU A CA 1
ATOM 625 C C . LEU A 1 91 ? -0.296 -2.796 16.029 1.00 90.94 91 LEU A C 1
ATOM 627 O O . LEU A 1 91 ? -1.473 -2.422 16.028 1.00 90.94 91 LEU A O 1
ATOM 631 N N . PRO A 1 92 ? 0.475 -2.652 17.119 1.00 84.88 92 PRO A N 1
ATOM 632 C CA . PRO A 1 92 ? -0.014 -1.972 18.307 1.00 84.88 92 PRO A CA 1
ATOM 633 C C . PRO A 1 92 ? -0.237 -0.481 18.023 1.00 84.88 92 PRO A C 1
ATOM 635 O O . PRO A 1 92 ? 0.514 0.159 17.278 1.00 84.88 92 PRO A O 1
ATOM 638 N N . LYS A 1 93 ? -1.272 0.095 18.641 1.00 80.94 93 LYS A N 1
ATOM 639 C CA . LYS A 1 93 ? -1.597 1.519 18.491 1.00 80.94 93 LYS A CA 1
ATOM 640 C C . LYS A 1 93 ? -0.404 2.396 18.885 1.00 80.94 93 LYS A C 1
ATOM 642 O O . LYS A 1 93 ? 0.262 2.128 19.880 1.00 80.94 93 LYS A O 1
ATOM 647 N N . GLY A 1 94 ? -0.143 3.441 18.100 1.00 75.31 94 GLY A N 1
ATOM 648 C CA . GLY A 1 94 ? 0.954 4.385 18.345 1.00 75.31 94 GLY A CA 1
ATOM 649 C C . GLY A 1 94 ? 2.357 3.843 18.052 1.00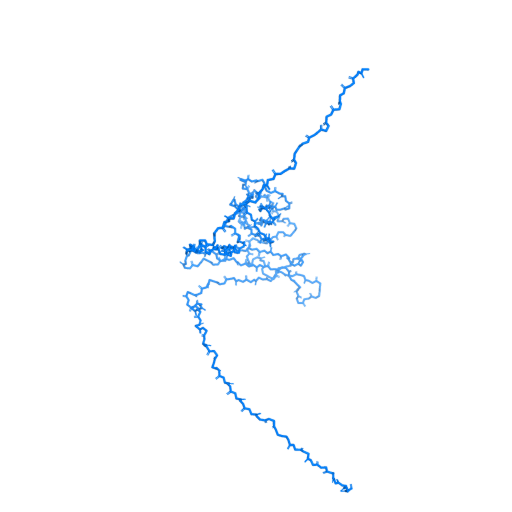 75.31 94 GLY A C 1
ATOM 650 O O . GLY A 1 94 ? 3.332 4.545 18.301 1.00 75.31 94 GLY A O 1
ATOM 651 N N . THR A 1 95 ? 2.478 2.627 17.514 1.00 77.56 95 THR A N 1
ATOM 652 C CA . THR A 1 95 ? 3.778 2.035 17.176 1.00 77.56 95 THR A CA 1
ATOM 653 C C . THR A 1 95 ? 4.060 2.224 15.691 1.00 77.56 95 THR A C 1
ATOM 655 O O . THR A 1 95 ? 3.192 1.970 14.854 1.00 77.56 95 THR A O 1
ATOM 658 N N . ALA A 1 96 ? 5.272 2.664 15.352 1.00 79.75 96 ALA A N 1
ATOM 659 C CA . ALA A 1 96 ? 5.732 2.645 13.971 1.00 79.75 96 ALA A CA 1
ATOM 660 C C . ALA A 1 96 ? 6.108 1.201 13.586 1.00 79.75 96 ALA A C 1
ATOM 662 O O . ALA A 1 96 ? 6.811 0.545 14.361 1.00 79.75 96 ALA A O 1
ATOM 663 N N . PRO A 1 97 ? 5.656 0.681 12.432 1.00 82.81 97 PRO A N 1
ATOM 664 C CA . PRO A 1 97 ? 6.150 -0.593 11.926 1.00 82.81 97 PRO A CA 1
ATOM 665 C C . PRO A 1 97 ? 7.662 -0.507 11.726 1.00 82.81 97 PRO A C 1
ATOM 667 O O . PRO A 1 97 ? 8.179 0.483 11.209 1.00 82.81 97 PRO A O 1
ATOM 670 N N . VAL A 1 98 ? 8.365 -1.554 12.140 1.00 82.44 98 VAL A N 1
ATOM 671 C CA . VAL A 1 98 ? 9.791 -1.708 11.870 1.00 82.44 98 VAL A CA 1
ATOM 672 C C . VAL A 1 98 ? 9.911 -2.745 10.772 1.00 82.44 98 VAL A C 1
ATOM 674 O O . VAL A 1 98 ? 9.505 -3.891 10.967 1.00 82.44 98 VAL A O 1
ATOM 677 N N . CYS A 1 99 ? 10.454 -2.348 9.623 1.00 78.88 99 CYS A N 1
ATOM 678 C CA . CYS A 1 99 ? 10.771 -3.309 8.578 1.00 78.88 99 CYS A CA 1
ATOM 679 C C . CYS A 1 99 ? 11.777 -4.321 9.112 1.00 78.88 99 CYS A C 1
ATOM 681 O O . CYS A 1 99 ? 12.794 -3.953 9.710 1.00 78.88 99 CYS A O 1
ATOM 683 N N . GLN A 1 100 ? 11.524 -5.602 8.867 1.00 67.19 100 GLN A N 1
ATOM 684 C CA . GLN A 1 100 ? 12.565 -6.587 9.098 1.00 67.19 100 GLN A CA 1
ATOM 685 C C . GLN A 1 100 ? 13.634 -6.391 8.025 1.00 67.19 100 GLN A C 1
ATOM 687 O O . GLN A 1 100 ? 13.346 -6.489 6.833 1.00 67.19 100 GLN A O 1
ATOM 692 N N . ASN A 1 101 ? 14.862 -6.083 8.455 1.00 53.62 101 ASN A N 1
A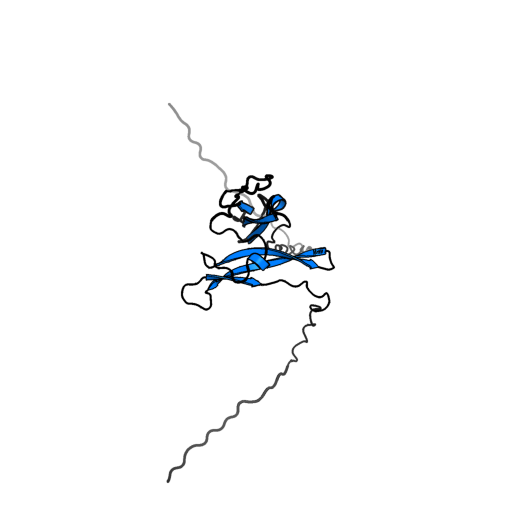TOM 693 C CA . ASN A 1 101 ? 16.044 -6.018 7.598 1.00 53.62 101 ASN A CA 1
ATOM 694 C C . ASN A 1 101 ? 16.330 -7.418 7.052 1.00 53.62 101 ASN A C 1
ATOM 696 O O . ASN A 1 101 ? 17.163 -8.163 7.561 1.00 53.62 101 ASN A O 1
ATOM 700 N N . THR A 1 102 ? 15.584 -7.795 6.029 1.00 55.97 102 THR A N 1
ATOM 701 C CA . THR A 1 102 ? 15.814 -9.015 5.287 1.00 55.97 102 THR A CA 1
ATOM 702 C C . THR A 1 102 ? 16.779 -8.652 4.163 1.00 55.97 102 THR A C 1
ATOM 704 O O . THR A 1 102 ? 16.533 -7.757 3.357 1.00 55.97 102 THR A O 1
ATOM 707 N N . THR A 1 103 ? 17.962 -9.271 4.180 1.00 53.16 103 THR A N 1
ATOM 708 C CA . THR A 1 103 ? 18.988 -9.111 3.131 1.00 53.16 103 THR A CA 1
ATOM 709 C C . THR A 1 103 ? 18.499 -9.672 1.794 1.00 53.16 103 THR A C 1
ATOM 711 O O . THR A 1 103 ? 19.007 -9.316 0.736 1.00 53.16 103 THR A O 1
ATOM 714 N N . GLU A 1 104 ? 17.482 -10.527 1.861 1.00 52.41 104 GLU A N 1
ATOM 715 C CA . GLU A 1 104 ? 16.752 -11.098 0.748 1.00 52.41 104 GLU A CA 1
ATOM 716 C C . GLU A 1 104 ? 15.264 -10.821 0.993 1.00 52.41 104 GLU A C 1
ATOM 718 O O . GLU A 1 104 ? 14.771 -11.184 2.061 1.00 52.41 104 GLU A O 1
ATOM 723 N N . PRO A 1 105 ? 14.546 -10.150 0.076 1.00 53.31 105 PRO A N 1
ATOM 724 C CA . PRO A 1 105 ? 13.132 -9.865 0.279 1.00 53.31 105 PRO A CA 1
ATOM 725 C C . PRO A 1 105 ? 12.398 -11.187 0.544 1.00 53.31 105 PRO A C 1
ATOM 727 O O . PRO A 1 105 ? 12.632 -12.151 -0.194 1.00 53.31 105 PRO A O 1
ATOM 730 N N . PRO A 1 106 ? 11.529 -11.271 1.574 1.00 57.09 106 PRO A N 1
ATOM 731 C CA . PRO A 1 106 ? 10.813 -12.507 1.865 1.00 57.09 106 PRO A CA 1
ATOM 732 C C . PRO A 1 106 ? 10.095 -12.972 0.595 1.00 57.09 106 PRO A C 1
ATOM 734 O O . PRO A 1 106 ? 9.722 -12.128 -0.221 1.00 57.09 106 PRO A O 1
ATOM 737 N N . PRO A 1 107 ? 9.896 -14.281 0.373 1.00 55.78 107 PRO A N 1
ATOM 738 C CA . PRO A 1 107 ? 9.251 -14.768 -0.839 1.00 55.78 107 PRO A CA 1
ATOM 739 C C . PRO A 1 107 ? 7.895 -14.078 -1.019 1.00 55.78 107 PRO A C 1
ATOM 741 O O . PRO A 1 107 ? 6.951 -14.287 -0.256 1.00 55.78 107 PRO A O 1
ATOM 744 N N . GLY A 1 108 ? 7.823 -13.206 -2.027 1.00 60.84 108 GLY A N 1
ATOM 745 C CA . GLY A 1 108 ? 6.672 -12.342 -2.241 1.00 60.84 108 GLY A CA 1
ATOM 746 C C . GLY A 1 108 ? 6.790 -10.871 -1.837 1.00 60.84 108 GLY A C 1
ATOM 747 O O . GLY A 1 108 ? 5.808 -10.141 -1.960 1.00 60.84 108 GLY A O 1
ATOM 748 N N . ALA A 1 109 ? 7.975 -10.446 -1.416 1.00 68.06 109 ALA A N 1
ATOM 749 C CA . ALA A 1 109 ? 8.473 -9.081 -1.448 1.00 68.06 109 ALA A CA 1
ATOM 750 C C . ALA A 1 109 ? 8.012 -8.335 -2.704 1.00 68.06 109 ALA A C 1
ATOM 752 O O . ALA A 1 109 ? 8.202 -8.844 -3.813 1.00 68.06 109 ALA A O 1
ATOM 753 N N . CYS A 1 110 ? 7.479 -7.125 -2.562 1.00 73.56 110 CYS A N 1
ATOM 754 C CA . CYS A 1 110 ? 7.494 -6.193 -3.674 1.00 73.56 110 CYS A CA 1
ATOM 755 C C . CYS A 1 110 ? 8.953 -5.806 -3.960 1.00 73.56 110 CYS A C 1
ATOM 757 O O . CYS A 1 110 ? 9.695 -5.518 -3.016 1.00 73.56 110 CYS A O 1
ATOM 759 N N . PRO A 1 111 ? 9.406 -5.831 -5.225 1.00 79.06 111 PRO A N 1
ATOM 760 C CA . PRO A 1 111 ? 10.746 -5.361 -5.568 1.00 79.06 111 PRO A CA 1
ATOM 761 C C . PRO A 1 111 ? 10.917 -3.888 -5.168 1.00 79.06 111 PRO A C 1
ATOM 763 O O . PRO A 1 111 ? 9.937 -3.189 -4.975 1.00 79.06 111 PRO A O 1
ATOM 766 N N . GLY A 1 112 ? 12.148 -3.389 -5.036 1.00 72.81 112 GLY A N 1
ATOM 767 C CA . GLY A 1 112 ? 12.404 -2.058 -4.446 1.00 72.81 112 GLY A CA 1
ATOM 768 C C . GLY A 1 112 ? 12.042 -0.856 -5.309 1.00 72.81 112 GLY A C 1
ATOM 769 O O . GLY A 1 112 ? 12.130 0.279 -4.858 1.00 72.81 112 GLY A O 1
ATOM 770 N N . SER A 1 113 ? 11.658 -1.077 -6.562 1.00 77.62 113 SER A N 1
ATOM 771 C CA . SER A 1 113 ? 11.242 -0.003 -7.456 1.00 77.62 113 SER A CA 1
ATOM 772 C C . SER A 1 113 ? 10.302 -0.520 -8.529 1.00 77.62 113 SER A C 1
ATOM 774 O O . SER A 1 113 ? 10.322 -1.704 -8.876 1.00 77.62 113 SER A O 1
ATOM 776 N N . LEU A 1 114 ? 9.528 0.388 -9.123 1.00 80.50 114 LEU A N 1
ATOM 777 C CA . LEU A 1 11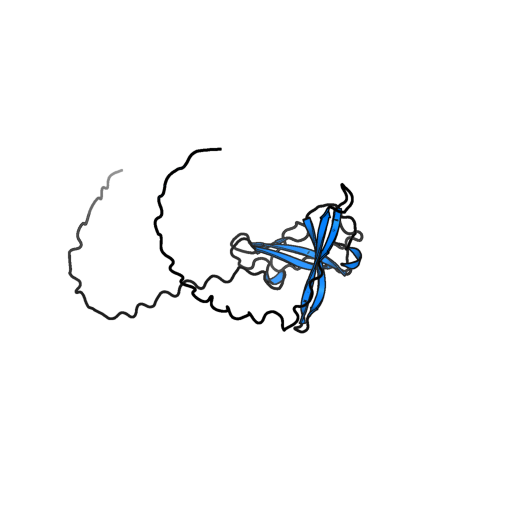4 ? 8.659 0.061 -10.247 1.00 80.50 114 LEU A CA 1
ATOM 778 C C . LEU A 1 114 ? 9.453 -0.510 -11.430 1.00 80.50 114 LEU A C 1
ATOM 780 O O . LEU A 1 114 ? 9.061 -1.524 -11.998 1.00 80.50 114 LEU A O 1
ATOM 784 N N . ALA A 1 115 ? 10.608 0.081 -11.752 1.00 78.19 115 ALA A N 1
ATOM 785 C CA . ALA A 1 115 ? 11.482 -0.400 -12.826 1.00 78.19 115 ALA A CA 1
ATOM 786 C C . ALA A 1 115 ? 12.034 -1.809 -12.550 1.00 78.19 115 ALA A C 1
ATOM 788 O O . ALA A 1 115 ? 12.228 -2.598 -13.472 1.00 78.19 115 ALA A O 1
ATOM 789 N N . ALA A 1 116 ? 12.261 -2.141 -11.277 1.00 76.75 116 ALA A N 1
ATOM 790 C CA . ALA A 1 116 ? 12.642 -3.484 -10.859 1.00 76.75 116 ALA A CA 1
ATOM 791 C C . ALA A 1 116 ? 11.450 -4.452 -10.769 1.00 76.75 116 ALA A C 1
ATOM 793 O O . ALA A 1 116 ? 11.681 -5.637 -10.549 1.00 76.75 116 ALA A O 1
ATOM 794 N N . THR A 1 117 ? 10.210 -3.976 -10.929 1.00 83.38 117 THR A N 1
ATOM 795 C CA . THR A 1 117 ? 8.977 -4.760 -10.752 1.00 83.38 117 THR A CA 1
ATOM 796 C C . THR A 1 117 ? 8.289 -5.083 -12.069 1.00 83.38 117 THR A C 1
ATOM 798 O O . THR A 1 117 ? 7.890 -6.224 -12.278 1.00 83.38 117 THR A O 1
ATOM 80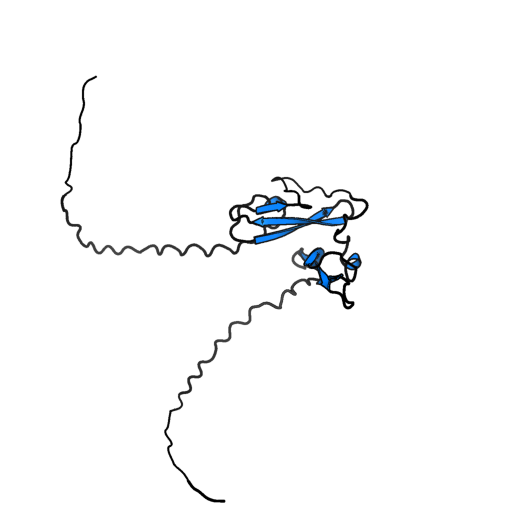1 N N . GLU A 1 118 ? 8.166 -4.118 -12.976 1.00 90.00 118 GLU A N 1
ATOM 802 C CA . GLU A 1 118 ? 7.418 -4.281 -14.223 1.00 90.00 118 GLU A CA 1
ATOM 803 C C . GLU A 1 118 ? 7.943 -5.452 -15.076 1.00 90.00 118 GLU A C 1
ATOM 805 O O . GLU A 1 118 ? 9.137 -5.558 -15.368 1.00 90.00 118 GLU A O 1
ATOM 810 N N . GLY A 1 119 ? 7.041 -6.371 -15.440 1.00 86.50 119 GLY A N 1
ATOM 811 C CA . GLY A 1 119 ? 7.352 -7.557 -16.240 1.00 86.50 119 GLY A CA 1
ATOM 812 C C . GLY A 1 119 ? 8.149 -8.643 -15.510 1.00 86.50 119 GLY A C 1
ATOM 813 O O . GLY A 1 119 ? 8.517 -9.642 -16.131 1.00 86.50 119 GLY A O 1
ATOM 814 N N . LYS A 1 120 ? 8.437 -8.488 -14.210 1.00 88.56 120 LYS A N 1
ATOM 815 C CA . LYS A 1 120 ? 9.116 -9.527 -13.422 1.00 88.56 120 LYS A CA 1
ATOM 816 C C . LYS A 1 120 ? 8.162 -10.645 -13.014 1.00 88.56 120 LYS A C 1
ATOM 818 O O . LYS A 1 120 ? 6.979 -10.377 -12.794 1.00 88.56 120 LYS A O 1
ATOM 823 N N . PRO A 1 121 ? 8.672 -11.885 -12.878 1.00 86.44 121 PRO A N 1
ATOM 824 C CA . PRO A 1 121 ? 7.869 -12.997 -12.403 1.00 86.44 121 PRO A CA 1
ATOM 825 C C . PRO A 1 121 ? 7.392 -12.751 -10.971 1.00 86.44 121 PRO A C 1
ATOM 827 O O . PRO A 1 121 ? 8.099 -12.168 -10.146 1.00 86.44 121 PRO A O 1
ATOM 830 N N . CYS A 1 122 ? 6.198 -13.240 -10.679 1.00 85.69 122 CYS A N 1
ATOM 831 C CA . CYS A 1 122 ? 5.598 -13.211 -9.355 1.00 85.69 122 CYS A CA 1
ATOM 832 C C . CYS A 1 122 ? 4.945 -14.565 -9.053 1.00 85.69 122 CYS A C 1
ATOM 834 O O . CYS A 1 122 ? 4.779 -15.396 -9.940 1.00 85.69 122 CYS A O 1
ATOM 836 N N . THR A 1 123 ? 4.641 -14.836 -7.784 1.00 81.06 123 THR A N 1
ATOM 837 C CA . THR A 1 123 ? 4.237 -16.183 -7.336 1.00 81.06 123 THR A CA 1
ATOM 838 C C . THR A 1 123 ? 2.775 -16.293 -6.915 1.00 81.06 123 THR A C 1
ATOM 840 O O . THR A 1 123 ? 2.315 -17.390 -6.618 1.00 81.06 123 THR A O 1
ATOM 843 N N . SER A 1 124 ? 2.039 -15.178 -6.867 1.00 80.25 124 SER A N 1
ATOM 844 C CA . SER A 1 124 ? 0.668 -15.140 -6.352 1.00 80.25 124 SER A CA 1
ATOM 845 C C . SER A 1 124 ? -0.160 -14.088 -7.079 1.00 80.25 124 SER A C 1
ATOM 847 O O . SER A 1 124 ? 0.090 -12.893 -6.910 1.00 80.25 124 SER A O 1
ATOM 849 N N . THR A 1 125 ? -1.162 -14.526 -7.842 1.00 84.94 125 THR A N 1
ATOM 850 C CA . THR A 1 125 ? -2.090 -13.642 -8.561 1.00 84.94 125 THR A CA 1
ATOM 851 C C . THR A 1 125 ? -2.798 -12.689 -7.597 1.00 84.94 125 THR A C 1
ATOM 853 O O . THR A 1 125 ? -3.093 -13.061 -6.460 1.00 84.94 125 THR A O 1
ATOM 856 N N . GLY A 1 126 ? -3.057 -11.457 -8.037 1.00 76.81 126 GLY A N 1
ATOM 857 C CA . GLY A 1 126 ? -3.728 -10.426 -7.240 1.00 76.81 126 GLY A CA 1
ATOM 858 C C . GLY A 1 126 ? -2.843 -9.785 -6.166 1.00 76.81 126 GLY A C 1
ATOM 859 O O . GLY A 1 126 ? -3.323 -8.972 -5.376 1.00 76.81 126 GLY A O 1
ATOM 860 N N . ARG A 1 127 ? -1.545 -10.115 -6.110 1.00 81.25 127 ARG A N 1
ATOM 861 C CA . ARG A 1 127 ? -0.602 -9.375 -5.263 1.00 81.25 127 ARG A CA 1
ATOM 862 C C . ARG A 1 127 ? -0.410 -7.965 -5.812 1.00 81.25 127 ARG A C 1
ATOM 864 O O . ARG A 1 127 ? -0.015 -7.816 -6.964 1.00 81.25 127 ARG A O 1
ATOM 871 N N . LEU A 1 128 ? -0.598 -6.966 -4.954 1.00 84.06 128 LEU A N 1
ATOM 872 C CA . LEU A 1 128 ? -0.405 -5.553 -5.264 1.00 84.06 128 LEU A CA 1
ATOM 873 C C . LEU A 1 128 ? 0.877 -5.021 -4.615 1.00 84.06 128 LEU A C 1
ATOM 875 O O . LEU A 1 128 ? 1.150 -5.289 -3.447 1.00 84.06 128 LEU A O 1
ATOM 879 N N . CYS A 1 129 ? 1.639 -4.253 -5.382 1.00 84.38 129 CYS A N 1
ATOM 880 C CA . CYS A 1 129 ? 2.843 -3.549 -4.967 1.00 84.38 129 CYS A CA 1
ATOM 881 C C . CYS A 1 129 ? 2.682 -2.063 -5.249 1.00 84.38 129 CYS A C 1
ATOM 883 O O . CYS A 1 129 ? 2.279 -1.697 -6.348 1.00 84.38 129 CYS A O 1
ATOM 885 N N . TYR A 1 130 ? 3.012 -1.212 -4.284 1.00 84.44 130 TYR A N 1
ATOM 886 C CA . TYR A 1 130 ? 2.829 0.232 -4.396 1.00 84.44 130 TYR A CA 1
ATOM 887 C C . TYR A 1 130 ? 4.178 0.931 -4.389 1.00 84.44 130 TYR A C 1
ATOM 889 O O . TYR A 1 130 ? 5.044 0.623 -3.572 1.00 84.44 130 TYR A O 1
ATOM 897 N N . PHE A 1 131 ? 4.335 1.886 -5.295 1.00 83.50 131 PHE A N 1
ATOM 898 C CA . PHE A 1 131 ? 5.561 2.647 -5.476 1.00 83.50 131 PHE A CA 1
ATOM 899 C C . PHE A 1 131 ? 5.250 4.135 -5.416 1.00 83.50 131 PHE A C 1
ATOM 901 O O . PHE A 1 131 ? 4.203 4.580 -5.889 1.00 83.50 131 PHE A O 1
ATOM 908 N N . ALA A 1 132 ? 6.163 4.919 -4.845 1.00 80.31 132 ALA A N 1
ATOM 909 C CA . ALA A 1 132 ? 6.080 6.369 -4.949 1.00 80.31 132 ALA A CA 1
ATOM 910 C C . ALA A 1 132 ? 6.194 6.771 -6.430 1.00 80.31 132 ALA A C 1
ATOM 912 O O . ALA A 1 132 ? 7.201 6.477 -7.075 1.00 80.31 132 ALA A O 1
ATOM 913 N N . GLY A 1 133 ? 5.147 7.402 -6.962 1.00 82.25 133 GLY A N 1
ATOM 914 C CA . GLY A 1 133 ? 5.101 7.910 -8.333 1.00 82.25 133 GLY A CA 1
ATOM 915 C C . GLY A 1 133 ? 5.735 9.304 -8.466 1.00 82.25 133 GLY A C 1
ATOM 916 O O . GLY A 1 133 ? 6.569 9.704 -7.649 1.00 82.25 133 GLY A O 1
ATOM 917 N N . PRO A 1 134 ? 5.370 10.106 -9.476 1.00 81.06 134 PRO A N 1
ATOM 918 C CA . PRO A 1 134 ? 5.729 11.525 -9.523 1.00 81.06 134 PRO A CA 1
ATOM 919 C C . PRO A 1 134 ? 5.036 12.362 -8.430 1.00 81.06 134 PRO A C 1
ATOM 921 O O . PRO A 1 134 ? 3.892 12.096 -8.045 1.00 81.06 134 PRO A O 1
ATOM 924 N N . LYS A 1 135 ? 5.718 13.420 -7.971 1.00 83.56 135 LYS A N 1
ATOM 925 C CA . LYS A 1 135 ? 5.099 14.495 -7.179 1.00 83.56 135 LYS A CA 1
ATOM 926 C C . LYS A 1 135 ? 4.345 15.457 -8.093 1.00 83.56 135 LYS A C 1
ATOM 928 O O . LYS A 1 135 ? 4.871 15.873 -9.124 1.00 83.56 135 LYS A O 1
ATOM 933 N N . CYS A 1 136 ? 3.141 15.817 -7.684 1.00 84.88 136 CYS A N 1
ATOM 934 C CA . CYS A 1 136 ? 2.274 16.763 -8.365 1.00 84.88 136 CYS A CA 1
ATOM 935 C C . CYS A 1 136 ? 2.606 18.209 -7.991 1.00 84.88 136 CYS A C 1
ATOM 937 O O . CYS A 1 136 ? 3.332 18.472 -7.032 1.00 84.88 136 CYS A O 1
ATOM 939 N N . VAL A 1 137 ? 2.094 19.154 -8.786 1.00 83.56 137 VAL A N 1
ATOM 940 C CA . VAL A 1 137 ? 2.362 20.598 -8.632 1.00 83.56 137 VAL A CA 1
ATOM 941 C C . VAL A 1 137 ? 1.830 21.140 -7.301 1.00 83.56 137 VAL A C 1
ATOM 943 O O . VAL A 1 137 ? 2.430 22.037 -6.718 1.00 83.56 137 VAL A O 1
ATOM 946 N N . ASP A 1 138 ? 0.746 20.560 -6.792 1.00 83.69 138 ASP A N 1
ATOM 947 C CA . ASP A 1 138 ? 0.170 20.832 -5.470 1.00 83.69 138 ASP A CA 1
ATOM 948 C C . ASP A 1 138 ? 0.965 20.196 -4.308 1.00 83.69 138 ASP A C 1
ATOM 950 O O . ASP A 1 138 ? 0.614 20.364 -3.142 1.00 83.69 138 ASP A O 1
ATOM 954 N N . GLY A 1 139 ? 2.044 19.468 -4.610 1.00 78.19 139 GLY A N 1
ATOM 955 C CA . GLY A 1 139 ? 2.874 18.757 -3.641 1.00 78.19 139 GLY A CA 1
ATOM 956 C C . GLY A 1 139 ? 2.379 17.352 -3.290 1.00 78.19 139 GLY A C 1
ATOM 957 O O . GLY A 1 139 ? 3.077 16.648 -2.552 1.00 78.19 139 GLY A O 1
ATOM 958 N N . ALA A 1 140 ? 1.232 16.909 -3.819 1.00 76.00 140 ALA A N 1
ATOM 959 C CA . ALA A 1 140 ? 0.727 15.561 -3.583 1.00 76.00 140 ALA A CA 1
ATOM 960 C C . ALA A 1 140 ? 1.622 14.507 -4.256 1.00 76.00 140 ALA A C 1
ATOM 962 O O . ALA A 1 140 ? 2.103 14.681 -5.374 1.00 76.00 140 ALA A O 1
ATOM 963 N N . GLN A 1 141 ? 1.854 13.385 -3.579 1.00 83.50 141 GLN A N 1
ATOM 964 C CA . GLN A 1 141 ? 2.625 12.264 -4.110 1.00 83.50 141 GLN A CA 1
ATOM 965 C C . GLN A 1 141 ? 1.664 11.267 -4.765 1.00 83.50 141 GLN A C 1
ATOM 967 O O . GLN A 1 141 ? 0.798 10.716 -4.087 1.00 83.50 141 GLN A O 1
ATOM 972 N N . THR A 1 142 ? 1.808 11.010 -6.067 1.00 83.12 142 THR A N 1
ATOM 973 C CA . THR A 1 142 ? 1.065 9.907 -6.701 1.00 83.12 142 THR A CA 1
ATOM 974 C C . THR A 1 142 ? 1.622 8.558 -6.255 1.00 83.12 142 THR A C 1
ATOM 976 O O . THR A 1 142 ? 2.764 8.457 -5.792 1.00 83.12 142 THR A O 1
ATOM 979 N N . THR A 1 143 ? 0.807 7.516 -6.395 1.00 82.38 143 THR A N 1
ATOM 980 C CA . THR A 1 143 ? 1.181 6.139 -6.076 1.00 82.38 143 THR A CA 1
ATOM 981 C C . THR A 1 143 ? 0.992 5.283 -7.316 1.00 82.38 143 THR A C 1
ATOM 983 O O . THR A 1 143 ? -0.132 5.129 -7.798 1.00 82.38 143 THR A O 1
ATOM 986 N N . ASP A 1 144 ? 2.089 4.734 -7.824 1.00 88.12 144 ASP A N 1
ATOM 987 C CA . ASP A 1 144 ? 2.054 3.734 -8.882 1.00 88.12 144 ASP A CA 1
ATOM 988 C C . ASP A 1 144 ? 1.747 2.369 -8.263 1.00 88.12 144 ASP A C 1
ATOM 990 O O . ASP A 1 144 ? 2.142 2.087 -7.130 1.00 88.12 144 ASP A O 1
ATOM 994 N N . THR A 1 145 ? 1.037 1.512 -8.991 1.00 89.50 145 THR A N 1
ATOM 995 C CA . THR A 1 145 ? 0.603 0.203 -8.481 1.00 89.50 145 THR A CA 1
ATOM 996 C C . THR A 1 145 ? 0.996 -0.893 -9.456 1.00 89.50 145 THR A C 1
ATOM 998 O O . THR A 1 145 ? 0.700 -0.788 -10.637 1.00 89.50 145 THR A O 1
ATOM 1001 N N . CYS A 1 146 ? 1.629 -1.964 -8.994 1.00 90.19 146 CYS A N 1
ATOM 1002 C CA . CYS A 1 146 ? 1.899 -3.156 -9.785 1.00 90.19 146 CYS A CA 1
ATOM 1003 C C . CYS A 1 146 ? 1.098 -4.336 -9.258 1.00 90.19 146 CYS A C 1
ATOM 1005 O O . CYS A 1 146 ? 1.171 -4.648 -8.075 1.00 90.19 146 CYS A O 1
ATOM 1007 N N . GLU A 1 147 ? 0.373 -5.013 -10.139 1.00 91.81 147 GLU A N 1
ATOM 1008 C CA . GLU A 1 147 ? -0.408 -6.200 -9.809 1.00 91.81 147 GLU A CA 1
ATOM 1009 C C . GLU A 1 147 ? 0.220 -7.443 -10.435 1.00 91.81 147 GLU A C 1
ATOM 1011 O O . GLU A 1 147 ? 0.582 -7.442 -11.610 1.00 91.81 147 GLU A O 1
ATOM 1016 N N . CYS A 1 148 ? 0.345 -8.516 -9.661 1.00 89.88 148 CYS A N 1
ATOM 1017 C CA . CYS A 1 148 ? 0.720 -9.825 -10.172 1.00 89.88 148 CYS A CA 1
ATOM 1018 C C . CYS A 1 148 ? -0.464 -10.443 -10.928 1.00 89.88 148 CYS A C 1
ATOM 1020 O O . CYS A 1 148 ? -1.447 -10.868 -10.318 1.00 89.88 148 CYS A O 1
ATOM 1022 N N . VAL A 1 149 ? -0.366 -10.496 -12.254 1.00 91.56 149 VAL A N 1
ATOM 1023 C CA . VAL A 1 149 ? -1.421 -10.974 -13.159 1.00 91.56 149 VAL A CA 1
ATOM 1024 C C . VAL A 1 149 ? -0.906 -12.106 -14.049 1.00 91.56 149 VAL A C 1
ATOM 1026 O O . VAL A 1 149 ? 0.297 -12.363 -14.117 1.00 91.56 149 VAL A O 1
ATOM 1029 N N . GLY A 1 150 ? -1.818 -12.784 -14.752 1.00 88.81 150 GLY A N 1
ATOM 1030 C CA . GLY A 1 150 ? -1.455 -13.758 -15.783 1.00 88.81 150 GLY A CA 1
ATOM 1031 C C . GLY A 1 150 ? -0.611 -13.120 -16.891 1.00 88.81 150 GLY A C 1
ATOM 1032 O O . GLY A 1 150 ? -0.963 -12.067 -17.424 1.00 88.81 150 GLY A O 1
ATOM 1033 N N . GLY A 1 151 ? 0.518 -13.747 -17.208 1.00 82.06 151 GLY A N 1
ATOM 1034 C CA . GLY A 1 151 ? 1.394 -13.382 -18.314 1.00 82.06 151 GLY A CA 1
ATOM 1035 C C . GLY A 1 151 ? 0.885 -13.899 -19.660 1.00 82.06 151 GLY A C 1
ATOM 1036 O O . GLY A 1 151 ? -0.135 -14.576 -19.750 1.00 82.06 151 GLY A O 1
ATOM 1037 N N . ALA A 1 152 ? 1.615 -13.569 -20.728 1.00 77.56 152 ALA A N 1
ATOM 1038 C CA . ALA A 1 152 ? 1.292 -14.018 -22.086 1.00 77.56 152 ALA A CA 1
ATOM 1039 C C . ALA A 1 152 ? 1.531 -15.525 -22.299 1.00 77.56 152 ALA A C 1
ATOM 1041 O O . ALA A 1 152 ? 0.956 -16.124 -23.204 1.00 77.56 152 ALA A O 1
ATOM 1042 N N . GLU A 1 153 ? 2.385 -16.133 -21.476 1.00 81.19 153 GLU A N 1
ATOM 1043 C CA . GLU A 1 153 ? 2.618 -17.573 -21.460 1.00 81.19 153 GLU A CA 1
ATOM 1044 C C . GLU A 1 153 ? 1.718 -18.238 -20.418 1.00 81.19 153 GLU A C 1
ATOM 1046 O O . GLU A 1 153 ? 1.555 -17.730 -19.306 1.00 81.19 153 GLU A O 1
ATOM 1051 N N . VAL A 1 154 ? 1.170 -19.399 -20.780 1.00 66.25 154 VAL A N 1
ATOM 1052 C CA . VAL A 1 154 ? 0.372 -20.235 -19.876 1.00 66.25 154 VAL A CA 1
ATOM 1053 C C . VAL A 1 154 ? 1.218 -20.567 -18.637 1.00 66.25 154 VAL A C 1
ATOM 1055 O O . VAL A 1 154 ? 2.407 -20.858 -18.757 1.00 66.25 154 VAL A O 1
ATOM 1058 N N . ASP A 1 155 ? 0.618 -20.447 -17.451 1.00 77.12 155 ASP A N 1
ATOM 1059 C CA . ASP A 1 155 ? 1.232 -20.695 -16.134 1.00 77.12 155 ASP A CA 1
ATOM 1060 C C . ASP A 1 155 ? 2.332 -19.719 -15.674 1.00 77.12 155 ASP A C 1
ATOM 1062 O O . ASP A 1 155 ? 2.950 -19.937 -14.629 1.00 77.12 155 ASP A O 1
ATOM 1066 N N . LYS A 1 156 ? 2.564 -18.603 -16.379 1.00 85.81 156 LYS A N 1
ATOM 1067 C CA . LYS A 1 156 ? 3.461 -17.546 -15.881 1.00 85.81 156 LYS A CA 1
ATOM 1068 C C . LYS A 1 156 ? 2.667 -16.390 -15.300 1.00 85.81 156 LYS A C 1
ATOM 1070 O O . LYS A 1 156 ? 1.814 -15.821 -15.971 1.00 85.81 156 LYS A O 1
ATOM 1075 N N . LEU A 1 157 ? 2.986 -16.002 -14.069 1.00 88.50 157 LEU A N 1
ATOM 1076 C CA . LEU A 1 157 ? 2.497 -14.765 -13.469 1.00 88.50 157 LEU A CA 1
ATOM 1077 C C . LEU A 1 157 ? 3.586 -13.697 -13.550 1.00 88.50 157 LEU A C 1
ATOM 1079 O O . LEU A 1 157 ? 4.749 -13.966 -13.233 1.00 88.50 157 LEU A O 1
ATOM 1083 N N . ILE A 1 158 ? 3.208 -12.488 -13.956 1.00 91.06 158 ILE A N 1
ATOM 1084 C CA . ILE A 1 158 ? 4.104 -11.332 -14.027 1.00 91.06 158 ILE A CA 1
ATOM 1085 C C . ILE A 1 158 ? 3.473 -10.116 -13.357 1.00 91.06 158 ILE A C 1
ATOM 1087 O O . ILE A 1 158 ? 2.253 -9.956 -13.347 1.00 91.06 158 ILE A O 1
ATOM 1091 N N . TYR A 1 159 ? 4.303 -9.223 -12.832 1.00 91.31 159 TYR A N 1
ATOM 1092 C CA . TYR A 1 159 ? 3.825 -7.928 -12.372 1.00 91.31 159 TYR A CA 1
ATOM 1093 C C . TYR A 1 159 ? 3.517 -7.004 -13.553 1.00 91.31 159 TYR A C 1
ATOM 1095 O O . TYR A 1 159 ? 4.384 -6.716 -14.383 1.00 91.31 159 TYR A O 1
ATOM 1103 N N . LYS A 1 160 ? 2.292 -6.480 -13.586 1.00 92.06 160 LYS A N 1
ATOM 1104 C CA . LYS A 1 160 ? 1.851 -5.428 -14.498 1.00 92.06 160 LYS A CA 1
ATOM 1105 C C . LYS A 1 160 ? 1.653 -4.137 -13.716 1.00 92.06 160 LYS A C 1
ATOM 1107 O O . LYS A 1 160 ? 0.828 -4.079 -12.809 1.00 92.06 160 LYS A O 1
ATOM 1112 N N . CYS A 1 161 ? 2.419 -3.113 -14.069 1.00 92.62 161 CYS A N 1
ATOM 1113 C CA . CYS A 1 161 ? 2.421 -1.834 -13.374 1.00 92.62 161 CYS A CA 1
ATOM 1114 C C . CYS A 1 161 ? 1.506 -0.816 -14.058 1.00 92.62 161 CYS A C 1
ATOM 1116 O O . CYS A 1 161 ? 1.516 -0.668 -15.276 1.00 92.62 161 CYS A O 1
ATOM 1118 N N . GLN A 1 162 ? 0.730 -0.096 -13.260 1.00 92.31 162 GLN A N 1
ATOM 1119 C CA . GLN A 1 162 ? -0.021 1.087 -13.637 1.00 92.31 162 GLN A CA 1
ATOM 1120 C C . GLN A 1 162 ? 0.648 2.296 -12.999 1.00 92.31 162 GLN A C 1
ATOM 1122 O O . GLN A 1 162 ? 0.731 2.401 -11.772 1.00 92.31 162 GLN A O 1
ATOM 1127 N N . ARG A 1 163 ? 1.127 3.206 -13.847 1.00 90.31 163 ARG A N 1
ATOM 1128 C CA . ARG A 1 163 ? 1.636 4.494 -13.389 1.00 90.31 163 ARG A CA 1
ATOM 1129 C C . ARG A 1 163 ? 0.487 5.472 -13.257 1.00 90.31 163 ARG A C 1
ATOM 1131 O O . ARG A 1 163 ? -0.297 5.620 -14.195 1.00 90.31 163 ARG A O 1
ATOM 1138 N N . LYS A 1 164 ? 0.401 6.147 -12.118 1.00 86.81 164 LYS A N 1
ATOM 1139 C CA . LYS A 1 164 ? -0.602 7.181 -11.897 1.00 86.81 164 LYS A CA 1
ATOM 1140 C C . LYS A 1 164 ? 0.009 8.529 -12.253 1.00 86.81 164 LYS A C 1
ATOM 1142 O O . LYS A 1 164 ? 0.983 8.968 -11.650 1.00 86.81 164 LYS A O 1
ATOM 1147 N N . THR A 1 165 ? -0.559 9.191 -13.251 1.00 87.75 165 THR A N 1
ATOM 1148 C CA . THR A 1 165 ? -0.172 10.559 -13.592 1.00 87.75 165 THR A CA 1
ATOM 1149 C C . THR A 1 165 ? -0.840 11.540 -12.641 1.00 87.75 165 THR A C 1
ATOM 1151 O O . THR A 1 165 ? -1.939 11.297 -12.139 1.00 87.75 165 THR A O 1
ATOM 1154 N N . CYS A 1 166 ? -0.177 12.667 -12.396 1.00 84.81 166 CYS A N 1
ATOM 1155 C CA . CYS A 1 166 ? -0.817 13.778 -11.711 1.00 84.81 166 CYS A CA 1
ATOM 1156 C C . CYS A 1 166 ? -2.017 14.261 -12.528 1.00 84.81 166 CYS A C 1
ATOM 1158 O O . CYS A 1 166 ? -1.895 14.347 -13.754 1.00 84.81 166 CYS A O 1
ATOM 1160 N N . PRO A 1 167 ? -3.152 14.580 -11.884 1.00 79.19 167 PRO A N 1
ATOM 1161 C CA . PRO A 1 167 ? -4.229 15.259 -12.580 1.00 79.19 167 PRO A CA 1
ATOM 1162 C C . PRO A 1 167 ? -3.673 16.573 -13.134 1.00 79.19 167 PRO A C 1
ATOM 1164 O O . PRO A 1 167 ? -3.087 17.375 -12.403 1.00 79.19 167 PRO A O 1
ATOM 1167 N N . THR A 1 168 ? -3.798 16.772 -14.442 1.00 70.81 168 THR A N 1
ATOM 1168 C CA . THR A 1 168 ? -3.581 18.083 -15.044 1.00 70.81 168 THR A CA 1
ATOM 1169 C C . THR A 1 168 ? -4.715 18.971 -14.558 1.00 70.81 168 THR A C 1
ATOM 1171 O O . THR A 1 168 ? -5.879 18.589 -14.634 1.00 70.81 168 THR A O 1
ATOM 1174 N N . SER A 1 169 ? -4.381 20.128 -13.996 1.00 58.56 169 SER A N 1
ATOM 1175 C CA . SER A 1 169 ? -5.258 21.028 -13.233 1.00 58.56 169 SER A CA 1
ATOM 1176 C C . SER A 1 169 ? -6.427 21.650 -14.028 1.00 58.56 169 SER A C 1
ATOM 1178 O O . SER A 1 169 ? -6.903 22.726 -13.677 1.00 58.56 169 SER A O 1
ATOM 1180 N N . SER A 1 170 ? -6.862 21.041 -15.132 1.00 55.47 170 SER A N 1
ATOM 1181 C CA . SER A 1 170 ? -7.787 21.626 -16.106 1.00 55.47 170 SER A CA 1
ATOM 1182 C C . SER A 1 170 ? -8.835 20.661 -16.681 1.00 55.47 170 SER A C 1
ATOM 1184 O O . SER A 1 170 ? -9.667 21.136 -17.442 1.00 55.47 170 SER A O 1
ATOM 1186 N N . ASP A 1 171 ? -8.861 19.371 -16.312 1.00 53.72 171 ASP A N 1
ATOM 1187 C CA . ASP A 1 171 ? -9.753 18.381 -16.965 1.00 53.72 171 ASP A CA 1
ATOM 1188 C C . ASP A 1 171 ? -10.951 17.877 -16.136 1.00 53.72 171 ASP A C 1
ATOM 1190 O O . ASP A 1 171 ? -11.651 16.974 -16.568 1.00 53.72 171 ASP A O 1
ATOM 1194 N N . ASP A 1 172 ? -11.273 18.495 -14.996 1.00 47.38 172 ASP A N 1
ATOM 1195 C CA . ASP A 1 172 ? -12.563 18.262 -14.316 1.00 47.38 172 ASP A CA 1
ATOM 1196 C C . ASP A 1 172 ? -13.125 19.573 -13.741 1.00 47.38 172 ASP A C 1
ATOM 1198 O O . ASP A 1 172 ? -13.478 19.706 -12.569 1.00 47.38 172 ASP A O 1
ATOM 1202 N N . ALA A 1 173 ? -13.233 20.592 -14.598 1.00 47.94 173 ALA A N 1
ATOM 1203 C CA . ALA A 1 173 ? -14.401 21.452 -14.485 1.00 47.94 173 ALA A CA 1
ATOM 1204 C C . ALA A 1 173 ? -15.567 20.601 -14.986 1.00 47.94 173 ALA A C 1
ATOM 1206 O O . ALA A 1 173 ? -15.668 20.355 -16.187 1.00 47.94 173 ALA A O 1
ATOM 1207 N N . ALA A 1 174 ? -16.388 20.110 -14.055 1.00 47.56 174 ALA A N 1
ATOM 1208 C CA . ALA A 1 174 ? -17.658 19.472 -14.353 1.00 47.56 174 ALA A CA 1
ATOM 1209 C C . ALA A 1 174 ? -18.322 20.215 -15.517 1.00 47.56 174 ALA A C 1
ATOM 1211 O O . ALA A 1 174 ? -18.674 21.391 -15.381 1.00 47.56 174 ALA A O 1
ATOM 1212 N N . ALA A 1 175 ? -18.449 19.551 -16.668 1.00 48.00 175 ALA A N 1
ATOM 1213 C CA . ALA A 1 175 ? -19.336 20.040 -17.702 1.00 48.00 175 ALA A CA 1
ATOM 1214 C C . ALA A 1 175 ? -20.695 20.245 -17.011 1.00 48.00 175 ALA A C 1
ATOM 1216 O O . ALA A 1 175 ? -21.182 19.301 -16.374 1.00 48.00 175 ALA A O 1
ATOM 1217 N N . PRO A 1 176 ? -21.276 21.459 -17.023 1.00 45.25 176 PRO A N 1
ATOM 1218 C CA . PRO A 1 176 ? -22.616 21.637 -16.502 1.00 45.25 176 PRO A CA 1
ATOM 1219 C C . PRO A 1 176 ? -23.505 20.625 -17.218 1.00 45.25 176 PRO A C 1
ATOM 1221 O O . PRO A 1 176 ? -23.410 20.471 -18.434 1.00 45.25 176 PRO A O 1
ATOM 1224 N N . LEU A 1 177 ? -24.302 19.894 -16.438 1.00 52.16 177 LEU A N 1
ATOM 1225 C CA . LEU A 1 177 ? -25.384 19.051 -16.926 1.00 52.16 177 LEU A CA 1
ATOM 1226 C C . LEU A 1 177 ? -26.216 19.893 -17.897 1.00 52.16 177 LEU A C 1
ATOM 1228 O O . LEU A 1 177 ? -27.053 20.687 -17.471 1.00 52.16 177 LEU A O 1
ATOM 1232 N N . GLU A 1 178 ? -25.940 19.766 -19.193 1.00 49.41 178 GLU A N 1
ATOM 1233 C CA . GLU A 1 178 ? -26.792 20.309 -20.237 1.00 49.41 178 GLU A CA 1
ATOM 1234 C C . GLU A 1 178 ? -28.130 19.599 -20.067 1.00 49.41 178 GLU A C 1
ATOM 1236 O O . GLU A 1 178 ? -28.252 18.382 -20.240 1.00 49.41 178 GLU A O 1
ATOM 1241 N N . ALA A 1 179 ? -29.102 20.375 -19.595 1.00 50.16 179 ALA A N 1
ATOM 1242 C CA . ALA A 1 179 ? -30.472 19.958 -19.419 1.00 50.16 179 ALA A CA 1
ATOM 1243 C C . ALA A 1 179 ? -30.937 19.253 -20.694 1.00 50.16 179 ALA A C 1
ATOM 1245 O O . ALA A 1 179 ? -30.875 19.811 -21.790 1.00 50.16 179 ALA A O 1
ATOM 1246 N N . SER A 1 180 ? -31.386 18.010 -20.538 1.00 49.91 180 SER A N 1
ATOM 1247 C CA . SER A 1 180 ? -32.068 17.278 -21.596 1.00 49.91 180 SER A CA 1
ATOM 1248 C C . SER A 1 180 ? -33.225 18.135 -22.119 1.00 49.91 180 SER A C 1
ATOM 1250 O O . SER A 1 180 ? -34.071 18.530 -21.315 1.00 49.91 180 SER A O 1
ATOM 1252 N N . PRO A 1 181 ? -33.298 18.453 -23.422 1.00 55.91 181 PRO A N 1
ATOM 1253 C CA . PRO A 1 181 ? -34.492 19.072 -23.959 1.00 55.91 181 PRO A CA 1
ATOM 1254 C C . PRO A 1 181 ? -35.615 18.032 -23.988 1.00 55.91 181 PRO A C 1
ATOM 1256 O O . PRO A 1 181 ? -35.527 17.014 -24.676 1.00 55.91 181 PRO A O 1
ATOM 1259 N N . ASP A 1 182 ? -36.667 18.318 -23.222 1.00 56.06 182 ASP A N 1
ATOM 1260 C CA . ASP A 1 182 ? -38.016 17.789 -23.392 1.00 56.06 182 ASP A CA 1
ATOM 1261 C C . ASP A 1 182 ? -38.404 17.790 -24.878 1.00 56.06 182 ASP A C 1
ATOM 1263 O O . ASP A 1 182 ? -38.759 18.819 -25.454 1.00 56.06 182 ASP A O 1
ATOM 1267 N N . ALA A 1 183 ? -38.365 16.617 -25.503 1.00 51.03 183 ALA A N 1
ATOM 1268 C CA . ALA A 1 183 ? -39.045 16.362 -26.761 1.00 51.03 183 ALA A CA 1
ATOM 1269 C C . ALA A 1 183 ? -40.251 15.469 -26.469 1.00 51.03 183 ALA A C 1
ATOM 1271 O O . ALA A 1 183 ? -40.240 14.259 -26.692 1.00 51.03 183 ALA A O 1
ATOM 1272 N N . SER A 1 184 ? -41.306 16.103 -25.950 1.00 60.38 184 SER A N 1
ATOM 1273 C CA . SER A 1 184 ? -42.669 15.616 -26.142 1.00 60.38 184 SER A CA 1
ATOM 1274 C C . SER A 1 184 ? -42.919 15.490 -27.642 1.00 60.38 184 SER A C 1
ATOM 1276 O O . SER A 1 184 ? -42.764 16.446 -28.401 1.00 60.38 184 SER A O 1
ATOM 1278 N N . SER A 1 185 ? -43.284 14.298 -28.090 1.00 57.22 185 SER A N 1
ATOM 1279 C CA . SER A 1 185 ? -43.865 14.089 -29.410 1.00 57.22 185 SER A CA 1
ATOM 1280 C C . SER A 1 185 ? -44.958 13.044 -29.272 1.00 57.22 185 SER A C 1
ATOM 1282 O O . SER A 1 185 ? -44.734 11.843 -29.403 1.00 57.22 185 SER A O 1
ATOM 1284 N N . ASP A 1 186 ? -46.144 13.554 -28.949 1.00 65.19 186 ASP A N 1
ATOM 1285 C CA . ASP A 1 186 ? -47.424 12.967 -29.318 1.00 65.19 186 ASP A CA 1
ATOM 1286 C C . ASP A 1 186 ? -47.399 12.511 -30.783 1.00 65.19 186 ASP A C 1
ATOM 1288 O O . ASP A 1 186 ? -47.156 13.312 -31.687 1.00 65.19 186 ASP A O 1
ATOM 1292 N N . ALA A 1 187 ? -47.707 11.237 -31.024 1.00 55.38 187 ALA A N 1
ATOM 1293 C CA . ALA A 1 187 ? -48.183 10.766 -32.321 1.00 55.38 187 ALA A CA 1
ATOM 1294 C C . ALA A 1 187 ? -49.050 9.510 -32.139 1.00 55.38 187 ALA A C 1
ATOM 1296 O O . ALA A 1 187 ? -48.576 8.377 -32.125 1.00 55.38 187 ALA A O 1
ATOM 1297 N N . THR A 1 188 ? -50.336 9.784 -31.922 1.00 54.19 188 THR A N 1
ATOM 1298 C CA . THR A 1 188 ? -51.531 9.081 -32.417 1.00 54.19 188 THR A CA 1
ATOM 1299 C C . THR A 1 188 ? -51.414 7.616 -32.849 1.00 54.19 188 THR A C 1
ATOM 1301 O O . THR A 1 188 ? -50.817 7.268 -33.864 1.00 54.19 188 THR A O 1
ATOM 1304 N N . SER A 1 189 ? -52.161 6.786 -32.117 1.00 60.84 189 SER A N 1
ATOM 1305 C CA . SER A 1 189 ? -52.689 5.500 -32.567 1.00 60.84 189 SER A CA 1
ATOM 1306 C C . SER A 1 189 ? -53.807 5.703 -33.596 1.00 60.84 189 SER A C 1
ATOM 1308 O O . SER A 1 189 ? -54.820 6.309 -33.267 1.00 60.84 189 SER A O 1
ATOM 1310 N N . ASP A 1 190 ? -53.650 5.138 -34.789 1.00 59.94 190 ASP A N 1
ATOM 1311 C CA . ASP A 1 190 ? -54.720 4.844 -35.754 1.00 59.94 190 ASP A CA 1
ATOM 1312 C C . ASP A 1 190 ? -54.228 3.600 -36.527 1.00 59.94 190 ASP A C 1
ATOM 1314 O O . ASP A 1 190 ? -53.118 3.586 -37.046 1.00 59.94 190 ASP A O 1
ATOM 1318 N N . GLY A 1 191 ? -54.871 2.435 -36.501 1.00 58.75 191 GLY A N 1
ATOM 1319 C CA . GLY A 1 191 ? -56.290 2.244 -36.767 1.00 58.75 191 GLY A CA 1
ATOM 1320 C C . GLY A 1 191 ? -56.479 1.833 -38.230 1.00 58.75 191 GLY A C 1
ATOM 1321 O O . GLY A 1 191 ? -57.088 2.558 -38.998 1.00 58.75 191 GLY A O 1
ATOM 1322 N N . GLY A 1 192 ? -55.938 0.681 -38.650 1.00 55.97 192 GLY A N 1
ATOM 1323 C CA . GLY A 1 192 ? -56.017 0.237 -40.048 1.00 55.97 192 GLY A CA 1
ATOM 1324 C C . GLY A 1 192 ? -56.145 -1.274 -40.191 1.00 55.97 192 GLY A C 1
ATOM 1325 O O . GLY A 1 192 ? -55.152 -1.977 -40.345 1.00 55.97 192 GLY A O 1
ATOM 1326 N N . ARG A 1 193 ? -57.384 -1.767 -40.122 1.00 58.06 193 ARG A N 1
ATOM 1327 C CA . ARG A 1 193 ? -57.787 -3.056 -40.699 1.00 58.06 193 ARG A CA 1
ATOM 1328 C C . ARG A 1 193 ? -57.826 -2.895 -42.216 1.00 58.06 193 ARG A C 1
ATOM 1330 O O . ARG A 1 193 ? -58.461 -1.953 -42.653 1.00 58.06 193 ARG A O 1
ATOM 1337 N N . ASP A 1 194 ? -57.291 -3.851 -42.967 1.00 56.53 194 ASP A N 1
ATOM 1338 C CA . ASP A 1 194 ? -57.959 -4.375 -44.163 1.00 56.53 194 ASP A CA 1
ATOM 1339 C C . ASP A 1 194 ? -57.383 -5.742 -44.549 1.00 56.53 194 ASP A C 1
ATOM 1341 O O . ASP A 1 194 ? -56.219 -6.055 -44.298 1.00 56.53 194 ASP A O 1
ATOM 1345 N N . ALA A 1 195 ? -58.278 -6.588 -45.048 1.00 61.69 195 ALA A N 1
ATOM 1346 C CA . ALA A 1 195 ? -58.119 -8.025 -45.222 1.00 61.69 195 ALA A CA 1
ATOM 1347 C C . ALA A 1 195 ? -57.777 -8.387 -46.699 1.00 61.69 195 ALA A C 1
ATOM 1349 O O . ALA A 1 195 ? -57.195 -7.559 -47.394 1.00 61.69 195 ALA A O 1
ATOM 1350 N N . PRO A 1 196 ? -57.986 -9.632 -47.173 1.00 72.56 196 PRO A N 1
ATOM 1351 C CA . PRO A 1 196 ? -56.984 -10.425 -47.884 1.00 72.56 196 PRO A CA 1
ATOM 1352 C C . PRO A 1 196 ? -57.130 -10.380 -49.417 1.00 72.56 196 PRO A C 1
ATOM 1354 O O . PRO A 1 196 ? -58.160 -9.965 -49.944 1.00 72.56 196 PRO A O 1
ATOM 1357 N N . SER A 1 197 ? -56.142 -10.893 -50.157 1.00 59.69 197 SER A N 1
ATOM 1358 C CA . SER A 1 197 ? -56.364 -11.357 -51.536 1.00 59.69 197 SER A CA 1
ATOM 1359 C C . SER A 1 197 ? -55.376 -12.439 -51.962 1.00 59.69 197 SER A C 1
ATOM 1361 O O . SER A 1 197 ? -54.182 -12.386 -51.676 1.00 59.69 197 SER A O 1
ATOM 1363 N N . GLU A 1 198 ? -55.964 -13.436 -52.610 1.00 60.88 198 GLU A N 1
ATOM 1364 C CA . GLU A 1 198 ? -55.409 -14.646 -53.201 1.00 60.88 198 GLU A CA 1
ATOM 1365 C C . GLU A 1 198 ? -54.511 -14.380 -54.423 1.00 60.88 198 GLU A C 1
ATOM 1367 O O . GLU A 1 198 ? -54.663 -13.371 -55.107 1.00 60.88 198 GLU A O 1
ATOM 1372 N N . GLY A 1 199 ? -53.704 -15.385 -54.780 1.00 56.84 199 GLY A N 1
ATOM 1373 C CA . GLY A 1 199 ? -53.515 -15.769 -56.184 1.00 56.84 199 GLY A CA 1
ATOM 1374 C C . GLY A 1 199 ? -52.126 -15.539 -56.783 1.00 56.84 199 GLY A C 1
ATOM 1375 O O . GLY A 1 199 ? -51.721 -14.402 -57.012 1.00 56.84 199 GLY A O 1
ATOM 1376 N N . GLY A 1 200 ? -51.456 -16.645 -57.123 1.00 49.84 200 GLY A N 1
ATOM 1377 C CA . GLY A 1 200 ? -50.231 -16.704 -57.925 1.00 49.84 200 GLY A CA 1
ATOM 1378 C C . GLY A 1 200 ? -49.509 -18.030 -57.779 1.00 49.84 200 GLY A C 1
ATOM 1379 O O . GLY A 1 200 ? -48.546 -18.059 -56.988 1.00 49.84 200 GLY A O 1
#

pLDDT: mean 71.16, std 16.86, range [38.81, 93.69]